Protein AF-A0A257M2W4-F1 (afdb_monomer_lite)

pLDDT: mean 78.37, std 13.5, range [43.06, 95.06]

Sequence (200 aa):
MFVLKKLFQLRDHANSDAEKPFLEHLEDLRITITKIVVTLVISMTVCFTFQDKLMGVLKRPVERVWYIHQQSLLPDKDKVKRPMTVEIWESAKKLERAAAPLSETERTLLFQATGDETIVHYARSAALLRSVLTLEEKKREGYIASLPVGEEMQRELRALLETKANPELSAMSDAQRMSALKPTETFMLSMSLSFFAGIV

Radius of gyration: 32.91 Å; chains: 1; bounding box: 64×40×98 Å

Foldseek 3Di:
DVVVVVVVVVVCVVCVPPDDPVVVVVVVVVVVVVVVVVVVVVVVVVCVVCVVVVVVVVCVVVVVVVLVVLVLLAFDPVQAVDDDHSVLLLLLLVLLVVLVVDDPVVNVVSLVVVVDPSSPLSVVLLVVLVVLVVDDPVCSLVVLVPDPDDPNSSSNSVSSVVSVNHSHNDVVVVVVVVVVVVVVVVVVVVVVVCVVVDPD

Structure (mmCIF, N/CA/C/O backbone):
data_AF-A0A257M2W4-F1
#
_entry.id   AF-A0A257M2W4-F1
#
loop_
_atom_site.group_PDB
_atom_site.id
_atom_site.type_symbol
_atom_site.label_atom_id
_atom_site.label_alt_id
_atom_site.label_comp_id
_atom_site.label_asym_id
_atom_site.label_entity_id
_atom_site.label_seq_id
_atom_site.pdbx_PDB_ins_code
_atom_site.Cartn_x
_atom_site.Cartn_y
_atom_site.Cartn_z
_atom_site.occupancy
_atom_site.B_iso_or_equiv
_atom_site.auth_seq_id
_atom_site.auth_comp_id
_atom_site.auth_asym_id
_atom_site.auth_atom_id
_atom_site.pdbx_PDB_model_num
ATOM 1 N N . MET A 1 1 ? 27.508 1.261 -69.447 1.00 50.19 1 MET A N 1
ATOM 2 C CA . MET A 1 1 ? 27.471 2.012 -68.166 1.00 50.19 1 MET A CA 1
ATOM 3 C C . MET A 1 1 ? 28.851 2.127 -67.478 1.00 50.19 1 MET A C 1
ATOM 5 O O . MET A 1 1 ? 28.915 2.273 -66.266 1.00 50.19 1 MET A O 1
ATOM 9 N N . PHE A 1 2 ? 29.967 2.077 -68.224 1.00 57.62 2 PHE A N 1
ATOM 10 C CA . PHE A 1 2 ? 31.332 2.101 -67.657 1.00 57.62 2 PHE A CA 1
ATOM 11 C C . PHE A 1 2 ? 32.097 3.383 -68.036 1.00 57.62 2 PHE A C 1
ATOM 13 O O . PHE A 1 2 ? 32.794 3.968 -67.214 1.00 57.62 2 PHE A O 1
ATOM 20 N N . VAL A 1 3 ? 31.871 3.880 -69.257 1.00 62.88 3 VAL A N 1
ATOM 21 C CA . VAL A 1 3 ? 32.484 5.113 -69.781 1.00 62.88 3 VAL A CA 1
ATOM 22 C C . VAL A 1 3 ? 31.960 6.362 -69.062 1.00 62.88 3 VAL A C 1
ATOM 24 O O . VAL A 1 3 ? 32.751 7.218 -68.687 1.00 62.88 3 VAL A O 1
ATOM 27 N N . LEU A 1 4 ? 30.657 6.419 -68.750 1.00 61.91 4 LEU A N 1
ATOM 28 C CA . LEU A 1 4 ? 30.083 7.504 -67.939 1.00 61.91 4 LEU A CA 1
ATOM 29 C C . LEU A 1 4 ? 30.687 7.554 -66.526 1.00 61.91 4 LEU A C 1
ATOM 31 O O . LEU A 1 4 ? 31.010 8.634 -66.050 1.00 61.91 4 LEU A O 1
ATOM 35 N N . LYS A 1 5 ? 30.910 6.401 -65.876 1.00 60.44 5 LYS A N 1
ATOM 36 C CA . LYS A 1 5 ? 31.527 6.350 -64.537 1.00 60.44 5 LYS A CA 1
ATOM 37 C C . LYS A 1 5 ? 32.955 6.900 -64.539 1.00 60.44 5 LYS A C 1
ATOM 39 O O . LYS A 1 5 ? 33.317 7.641 -63.634 1.00 60.44 5 LYS A O 1
ATOM 44 N N . LYS A 1 6 ? 33.742 6.581 -65.570 1.00 65.50 6 LYS A N 1
ATOM 45 C CA . LYS A 1 6 ? 35.110 7.095 -65.745 1.00 65.50 6 LYS A CA 1
ATOM 46 C C . LYS A 1 6 ? 35.141 8.602 -66.026 1.00 65.50 6 LYS A C 1
ATOM 48 O O . LYS A 1 6 ? 36.032 9.279 -65.528 1.00 65.50 6 LYS A O 1
ATOM 53 N N . LEU A 1 7 ? 34.168 9.125 -66.776 1.00 67.44 7 LEU A N 1
ATOM 54 C CA . LEU A 1 7 ? 34.073 10.555 -67.091 1.00 67.44 7 LEU A CA 1
ATOM 55 C C . LEU A 1 7 ? 33.655 11.391 -65.869 1.00 67.44 7 LEU A C 1
ATOM 57 O O . LEU A 1 7 ? 34.219 12.455 -65.631 1.00 67.44 7 LEU A O 1
ATOM 61 N N . PHE A 1 8 ? 32.720 10.878 -65.061 1.00 65.38 8 PHE A N 1
ATOM 62 C CA . PHE A 1 8 ? 32.329 11.503 -63.793 1.00 65.38 8 PHE A CA 1
ATOM 63 C C . PHE A 1 8 ? 33.462 11.471 -62.758 1.00 65.38 8 PHE A C 1
ATOM 65 O O . PHE A 1 8 ? 33.717 12.484 -62.119 1.00 65.38 8 PHE A O 1
ATOM 72 N N . GLN A 1 9 ? 34.218 10.370 -62.671 1.00 67.06 9 GLN A N 1
ATOM 73 C CA . GLN A 1 9 ? 35.396 10.286 -61.797 1.00 67.06 9 GLN A CA 1
ATOM 74 C C . GLN A 1 9 ? 36.523 11.250 -62.203 1.00 67.06 9 GLN A C 1
ATOM 76 O O . GLN A 1 9 ? 37.204 11.776 -61.329 1.00 67.06 9 GLN A O 1
ATOM 81 N N . LEU A 1 10 ? 36.718 11.514 -63.503 1.00 64.69 10 LEU A N 1
ATOM 82 C CA . LEU A 1 10 ? 37.716 12.488 -63.968 1.00 64.69 10 LEU A CA 1
ATOM 83 C C . LEU A 1 10 ? 37.300 13.938 -63.679 1.00 64.69 10 LEU A C 1
ATOM 85 O O . LEU A 1 10 ? 38.151 14.764 -63.365 1.00 64.69 10 LEU A O 1
ATOM 89 N N . ARG A 1 11 ? 35.999 14.240 -63.775 1.00 63.47 11 ARG A N 1
ATOM 90 C CA . ARG A 1 11 ? 35.444 15.557 -63.436 1.00 63.47 11 ARG A CA 1
ATOM 91 C C . ARG A 1 11 ? 35.539 15.838 -61.936 1.00 63.47 11 ARG A C 1
ATOM 93 O O . ARG A 1 11 ? 35.928 16.936 -61.556 1.00 63.47 11 ARG A O 1
ATOM 100 N N . ASP A 1 12 ? 35.210 14.854 -61.102 1.00 58.00 12 ASP A N 1
ATOM 101 C CA . ASP A 1 12 ? 35.246 15.009 -59.642 1.00 58.00 12 ASP A CA 1
ATOM 102 C C . ASP A 1 12 ? 36.681 15.083 -59.095 1.00 58.00 12 ASP A C 1
ATOM 104 O O . ASP A 1 12 ? 36.919 15.741 -58.090 1.00 58.00 12 ASP A O 1
ATOM 108 N N . HIS A 1 13 ? 37.667 14.488 -59.775 1.00 60.00 13 HIS A N 1
ATOM 109 C CA . HIS A 1 13 ? 39.079 14.623 -59.395 1.00 60.00 13 HIS A CA 1
ATOM 110 C C . HIS A 1 13 ? 39.706 15.965 -59.823 1.00 60.00 13 HIS A C 1
ATOM 112 O O . HIS A 1 13 ? 40.732 16.360 -59.278 1.00 60.00 13 HIS A O 1
ATOM 118 N N . ALA A 1 14 ? 39.104 16.670 -60.790 1.00 57.75 14 ALA A N 1
ATOM 119 C CA . ALA A 1 14 ? 39.609 17.939 -61.325 1.00 57.75 14 ALA A CA 1
ATOM 120 C C . ALA A 1 14 ? 39.079 19.188 -60.591 1.00 57.75 14 ALA A C 1
ATOM 122 O O . ALA A 1 14 ? 39.643 20.264 -60.761 1.00 57.75 14 ALA A O 1
ATOM 123 N N . ASN A 1 15 ? 38.028 19.056 -59.772 1.00 52.38 15 ASN A N 1
ATOM 124 C CA . ASN A 1 15 ? 37.432 20.144 -58.988 1.00 52.38 15 ASN A CA 1
ATOM 125 C C . ASN A 1 15 ? 37.400 19.777 -57.494 1.00 52.38 15 ASN A C 1
ATOM 127 O O . ASN A 1 15 ? 36.332 19.629 -56.904 1.00 52.38 15 ASN A O 1
ATOM 131 N N . SER A 1 16 ? 38.576 19.621 -56.882 1.00 52.97 16 SER A N 1
ATOM 132 C CA . SER A 1 16 ? 38.717 19.280 -55.455 1.00 52.97 16 SER A CA 1
ATOM 133 C C . SER A 1 16 ? 38.265 20.384 -54.487 1.00 52.97 16 SER A C 1
ATOM 135 O O . SER A 1 16 ? 38.089 20.096 -53.309 1.00 52.97 16 SER A O 1
ATOM 137 N N . ASP A 1 17 ? 38.062 21.610 -54.985 1.00 52.44 17 ASP A N 1
ATOM 138 C CA . ASP A 1 17 ? 37.608 22.786 -54.220 1.00 52.44 17 ASP A CA 1
ATOM 139 C C . ASP A 1 17 ? 36.155 23.195 -54.535 1.00 52.44 17 ASP A C 1
ATOM 141 O O . ASP A 1 17 ? 35.701 24.269 -54.138 1.00 52.44 17 ASP A O 1
ATOM 145 N N . ALA A 1 18 ? 35.392 22.363 -55.252 1.00 56.22 18 ALA A N 1
ATOM 146 C CA . ALA A 1 18 ? 33.953 22.574 -55.358 1.00 56.22 18 ALA A CA 1
ATOM 147 C C . ALA A 1 18 ? 33.295 22.111 -54.051 1.00 56.22 18 ALA A C 1
ATOM 149 O O . ALA A 1 18 ? 33.371 20.931 -53.706 1.00 56.22 18 ALA A O 1
ATOM 150 N N . GLU A 1 19 ? 32.657 23.035 -53.324 1.00 57.31 19 GLU A N 1
ATOM 151 C CA . GLU A 1 19 ? 31.792 22.702 -52.190 1.00 57.31 19 GLU A CA 1
ATOM 152 C C . GLU A 1 19 ? 30.904 21.507 -52.554 1.00 57.31 19 GLU A C 1
ATOM 154 O O . GLU A 1 19 ? 30.304 21.477 -53.636 1.00 57.31 19 GLU A O 1
ATOM 159 N N . LYS A 1 20 ? 30.877 20.505 -51.663 1.00 56.59 20 LYS A N 1
ATOM 160 C CA . LYS A 1 20 ? 30.146 19.248 -51.853 1.00 56.59 20 LYS A CA 1
ATOM 161 C C . LYS A 1 20 ? 28.781 19.524 -52.498 1.00 56.59 20 LYS A C 1
ATOM 163 O O . LYS A 1 20 ? 28.013 20.319 -51.950 1.00 56.59 20 LYS A O 1
ATOM 168 N N . PRO A 1 21 ? 28.444 18.882 -53.631 1.00 68.12 21 PRO A N 1
ATOM 169 C CA . PRO A 1 21 ? 27.173 19.123 -54.295 1.00 68.12 21 PRO A CA 1
ATOM 170 C C . PRO A 1 21 ? 26.014 18.847 -53.326 1.00 68.12 21 PRO A C 1
ATOM 172 O O . PRO A 1 21 ? 26.023 17.842 -52.618 1.00 68.12 21 PRO A O 1
ATOM 175 N N . PHE A 1 22 ? 24.995 19.717 -53.312 1.00 58.31 22 PHE A N 1
ATOM 176 C CA . PHE A 1 22 ? 23.843 19.649 -52.392 1.00 58.31 22 PHE A CA 1
ATOM 177 C C . PHE A 1 22 ? 23.208 18.252 -52.272 1.00 58.31 22 PHE A C 1
ATOM 179 O O . PHE A 1 22 ? 22.720 17.878 -51.208 1.00 58.31 22 PHE A O 1
ATOM 186 N N . LEU A 1 23 ? 23.229 17.460 -53.347 1.00 64.06 23 LEU A N 1
ATOM 187 C CA . LEU A 1 23 ? 22.713 16.090 -53.350 1.00 64.06 23 LEU A CA 1
ATOM 188 C C . LEU A 1 23 ? 23.525 15.138 -52.454 1.00 64.06 23 LEU A C 1
ATOM 190 O O . LEU A 1 23 ? 22.932 14.310 -51.770 1.00 64.06 23 LEU A O 1
ATOM 194 N N . GLU A 1 24 ? 24.848 15.289 -52.395 1.00 69.31 24 GLU A N 1
ATOM 195 C CA . GLU A 1 24 ? 25.723 14.497 -51.519 1.00 69.31 24 GLU A CA 1
ATOM 196 C C . GLU A 1 24 ? 25.534 14.895 -50.044 1.00 69.31 24 GLU A C 1
ATOM 198 O O . GLU A 1 24 ? 25.590 14.052 -49.152 1.00 69.31 24 GLU A O 1
ATOM 203 N N . HIS A 1 25 ? 25.211 16.167 -49.780 1.00 75.56 25 HIS A N 1
ATOM 204 C CA . HIS A 1 25 ? 24.839 16.642 -48.444 1.00 75.56 25 HIS A CA 1
ATOM 205 C C . HIS A 1 25 ? 23.491 16.064 -47.968 1.00 75.56 25 HIS A C 1
ATOM 207 O O . HIS A 1 25 ? 23.361 15.655 -46.814 1.00 75.56 25 HIS A O 1
ATOM 213 N N . LEU A 1 26 ? 22.491 15.975 -48.854 1.00 78.12 26 LEU A N 1
ATOM 214 C CA . LEU A 1 26 ? 21.203 15.341 -48.541 1.00 78.12 26 LEU A CA 1
ATOM 215 C C . LEU A 1 26 ? 21.325 13.821 -48.340 1.00 78.12 26 LEU A C 1
ATOM 217 O O . LEU A 1 26 ? 20.622 13.250 -47.503 1.00 78.12 26 LEU A O 1
ATOM 221 N N . GLU A 1 27 ? 22.221 13.159 -49.073 1.00 81.38 27 GLU A N 1
ATOM 222 C CA . GLU A 1 27 ? 22.513 11.737 -48.877 1.00 81.38 27 GLU A CA 1
ATOM 223 C C . GLU A 1 27 ? 23.193 11.476 -47.522 1.00 81.38 27 GLU A C 1
ATOM 225 O O . GLU A 1 27 ? 22.789 10.563 -46.794 1.00 81.38 27 GLU A O 1
ATOM 230 N N . ASP A 1 28 ? 24.137 12.331 -47.119 1.00 80.44 28 ASP A N 1
ATOM 231 C CA . ASP A 1 28 ? 24.797 12.255 -45.809 1.00 80.44 28 ASP A CA 1
ATO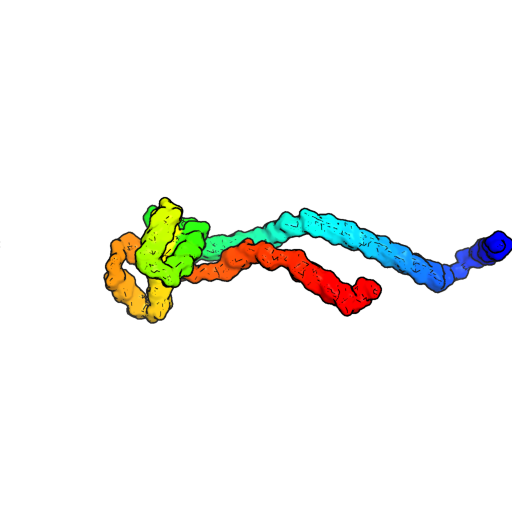M 232 C C . ASP A 1 28 ? 23.811 12.506 -44.648 1.00 80.44 28 ASP A C 1
ATOM 234 O O . ASP A 1 28 ? 23.811 11.794 -43.635 1.00 80.44 28 ASP A O 1
ATOM 238 N N . LEU A 1 29 ? 22.867 13.441 -44.828 1.00 83.31 29 LEU A N 1
ATOM 239 C CA . LEU A 1 29 ? 21.764 13.666 -43.890 1.00 83.31 29 LEU A CA 1
ATOM 240 C C . LEU A 1 29 ? 20.887 12.411 -43.736 1.00 83.31 29 LEU A C 1
ATOM 242 O O . LEU A 1 29 ? 20.592 12.003 -42.611 1.00 83.31 29 LEU A O 1
ATOM 246 N N . ARG A 1 30 ? 20.509 11.748 -44.838 1.00 86.69 30 ARG A N 1
ATOM 247 C CA . ARG A 1 30 ? 19.706 10.511 -44.798 1.00 86.69 30 ARG A CA 1
ATOM 248 C C . ARG A 1 30 ? 20.426 9.390 -44.051 1.00 86.69 30 ARG A C 1
ATOM 250 O O . ARG A 1 30 ? 19.809 8.685 -43.248 1.00 86.69 30 ARG A O 1
ATOM 257 N N . ILE A 1 31 ? 21.719 9.213 -44.308 1.00 87.06 31 ILE A N 1
ATOM 258 C CA . ILE A 1 31 ? 22.535 8.195 -43.637 1.00 87.06 31 ILE A CA 1
ATOM 259 C C . ILE A 1 31 ? 22.622 8.496 -42.139 1.00 87.06 31 ILE A C 1
ATOM 261 O O . ILE A 1 31 ? 22.457 7.594 -41.315 1.00 87.06 31 ILE A O 1
ATOM 265 N N . THR A 1 32 ? 22.821 9.762 -41.778 1.00 89.00 32 THR A N 1
ATOM 266 C CA . THR A 1 32 ? 22.875 10.206 -40.381 1.00 89.00 32 THR A CA 1
ATOM 267 C C . THR A 1 32 ? 21.545 9.970 -39.664 1.00 89.00 32 THR A C 1
ATOM 269 O O . THR A 1 32 ? 21.533 9.379 -38.584 1.00 89.00 32 THR A O 1
ATOM 272 N N . ILE A 1 33 ? 20.415 10.316 -40.288 1.00 90.00 33 ILE A N 1
ATOM 273 C CA . ILE A 1 33 ? 19.074 10.045 -39.748 1.00 90.00 33 ILE A CA 1
ATOM 274 C C . ILE A 1 33 ? 18.852 8.540 -39.570 1.00 90.00 33 ILE A C 1
ATOM 276 O O . ILE A 1 33 ? 18.400 8.110 -38.512 1.00 90.00 33 ILE A O 1
ATOM 280 N N . THR A 1 34 ? 19.225 7.719 -40.556 1.00 89.56 34 THR A N 1
ATOM 281 C CA . THR A 1 34 ? 19.065 6.256 -40.475 1.00 89.56 34 THR A CA 1
ATOM 282 C C . THR A 1 34 ? 19.852 5.681 -39.296 1.00 89.56 34 THR A C 1
ATOM 284 O O . THR A 1 34 ? 19.335 4.847 -38.556 1.00 89.56 34 THR A O 1
ATOM 287 N N . LYS A 1 35 ? 21.076 6.168 -39.058 1.00 92.25 35 LYS A N 1
ATOM 288 C CA . LYS A 1 35 ? 21.881 5.773 -37.893 1.00 92.25 35 LYS A CA 1
ATOM 289 C C . LYS A 1 35 ? 21.206 6.161 -36.576 1.00 92.25 35 LYS A C 1
ATOM 291 O O . LYS A 1 35 ? 21.161 5.328 -35.678 1.00 92.25 35 LYS A O 1
ATOM 296 N N . ILE A 1 36 ? 20.658 7.374 -36.471 1.00 93.56 36 ILE A N 1
ATOM 297 C CA . ILE A 1 36 ? 19.946 7.846 -35.269 1.00 93.56 36 ILE A CA 1
ATOM 298 C C . ILE A 1 36 ? 18.696 7.000 -35.004 1.00 93.56 36 ILE A C 1
ATOM 300 O O . ILE A 1 36 ? 18.452 6.596 -33.871 1.00 93.56 36 ILE A O 1
ATOM 304 N N . VAL A 1 37 ? 17.912 6.694 -36.039 1.00 93.56 37 VAL A N 1
ATOM 305 C CA . VAL A 1 37 ? 16.709 5.861 -35.897 1.00 93.56 37 VAL A CA 1
ATOM 306 C C . VAL A 1 37 ? 17.085 4.456 -35.432 1.00 93.56 37 VAL A C 1
ATOM 308 O O . VAL A 1 37 ? 16.489 3.943 -34.488 1.00 93.56 37 VAL A O 1
ATOM 311 N N . VAL A 1 38 ? 18.109 3.845 -36.036 1.00 94.44 38 VAL A N 1
ATOM 312 C CA . VAL A 1 38 ? 18.574 2.505 -35.649 1.00 94.44 38 VAL A CA 1
ATOM 313 C C . VAL A 1 38 ? 19.063 2.486 -34.200 1.00 94.44 38 VAL A C 1
ATOM 315 O O . VAL A 1 38 ? 18.670 1.602 -33.438 1.00 94.44 38 VAL A O 1
ATOM 318 N N . THR A 1 39 ? 19.874 3.461 -33.779 1.00 94.25 39 THR A N 1
ATOM 319 C CA . THR A 1 39 ? 20.352 3.520 -32.388 1.00 94.25 39 THR A CA 1
ATOM 320 C C . THR A 1 39 ? 19.213 3.767 -31.401 1.00 94.25 39 THR A C 1
ATOM 322 O O . THR A 1 39 ? 19.203 3.160 -30.329 1.00 94.25 39 THR A O 1
ATOM 325 N N . LEU A 1 40 ? 18.221 4.584 -31.765 1.00 93.06 40 LEU A N 1
ATOM 326 C CA . LEU A 1 40 ? 17.043 4.842 -30.939 1.00 93.06 40 LEU A CA 1
ATOM 327 C C . LEU A 1 40 ? 16.175 3.591 -30.778 1.00 93.06 40 LEU A C 1
ATOM 329 O O . LEU A 1 40 ? 15.781 3.281 -29.659 1.00 93.06 40 LEU A O 1
ATOM 333 N N . VAL A 1 41 ? 15.938 2.829 -31.849 1.00 92.62 41 VAL A N 1
ATOM 334 C CA . VAL A 1 41 ? 15.174 1.569 -31.790 1.00 92.62 41 VAL A CA 1
ATOM 335 C C . VAL A 1 41 ? 15.885 0.527 -30.923 1.00 92.62 41 VAL A C 1
ATOM 337 O O . VAL A 1 41 ? 15.247 -0.121 -30.089 1.00 92.62 41 VAL A O 1
ATOM 340 N N . ILE A 1 42 ? 17.208 0.389 -31.066 1.00 95.06 42 ILE A N 1
ATOM 341 C CA . ILE A 1 42 ? 18.003 -0.531 -30.238 1.00 95.06 42 ILE A CA 1
ATOM 342 C C . ILE A 1 42 ? 17.923 -0.114 -28.764 1.00 95.06 42 ILE A C 1
ATOM 344 O O . ILE A 1 42 ? 17.600 -0.937 -27.907 1.00 95.06 42 ILE A O 1
ATOM 348 N N . SER A 1 43 ? 18.153 1.169 -28.469 1.00 91.12 43 SER A N 1
ATOM 349 C CA . SER A 1 43 ? 18.076 1.712 -27.108 1.00 91.12 43 SER A CA 1
ATOM 350 C C . SER A 1 43 ? 16.677 1.549 -26.502 1.00 91.12 43 SER A C 1
ATOM 352 O O . SER A 1 43 ? 16.538 1.093 -25.369 1.00 91.12 43 SER A O 1
ATOM 354 N N . MET A 1 44 ? 15.625 1.825 -27.278 1.00 87.19 44 MET A N 1
ATOM 355 C CA . MET A 1 44 ? 14.234 1.655 -26.855 1.00 87.19 44 MET A CA 1
ATOM 356 C C . MET A 1 44 ? 13.925 0.198 -26.507 1.00 87.19 44 MET A C 1
ATOM 358 O O . MET A 1 44 ? 13.320 -0.067 -25.469 1.00 87.19 44 MET A O 1
ATOM 362 N N . THR A 1 45 ? 14.390 -0.745 -27.328 1.00 89.44 45 THR A N 1
ATOM 363 C CA . THR A 1 45 ? 14.214 -2.183 -27.078 1.00 89.44 45 THR A CA 1
ATOM 364 C C . THR A 1 45 ? 14.879 -2.589 -25.764 1.00 89.44 45 THR A C 1
ATOM 366 O O . THR A 1 45 ? 14.261 -3.255 -24.936 1.00 89.44 45 THR A O 1
ATOM 369 N N . VAL A 1 46 ? 16.111 -2.129 -25.523 1.00 90.88 46 VAL A N 1
ATOM 370 C CA . VAL A 1 46 ? 16.826 -2.384 -24.264 1.00 90.88 46 VAL A CA 1
ATOM 371 C C . VAL A 1 46 ? 16.073 -1.783 -23.075 1.00 90.88 46 VAL A C 1
ATOM 373 O O . VAL A 1 46 ? 15.804 -2.494 -22.108 1.00 90.88 46 VAL A O 1
ATOM 376 N N . CYS A 1 47 ? 15.661 -0.516 -23.144 1.00 84.56 47 CYS A N 1
ATOM 377 C CA . CYS A 1 47 ? 14.888 0.133 -22.081 1.00 84.56 47 CYS A CA 1
ATOM 378 C C . CYS A 1 47 ? 13.591 -0.619 -21.754 1.00 84.56 47 CYS A C 1
ATOM 380 O O . CYS A 1 47 ? 13.251 -0.757 -20.579 1.00 84.56 47 CYS A O 1
ATOM 382 N N . PHE A 1 48 ? 12.908 -1.161 -22.764 1.00 83.81 48 PHE A N 1
ATOM 383 C CA . PHE A 1 48 ? 11.681 -1.930 -22.571 1.00 83.81 48 PHE A CA 1
ATOM 384 C C . PHE A 1 48 ? 11.920 -3.217 -21.767 1.00 83.81 48 PHE A C 1
ATOM 386 O O . PHE A 1 48 ? 11.146 -3.534 -20.868 1.00 83.81 48 PHE A O 1
ATOM 393 N N . THR A 1 49 ? 13.041 -3.916 -21.994 1.00 86.62 49 THR A N 1
ATOM 394 C CA . THR A 1 49 ? 13.394 -5.110 -21.195 1.00 86.62 49 THR A CA 1
ATOM 395 C C . THR A 1 49 ? 13.659 -4.800 -19.717 1.00 86.62 49 THR A C 1
ATOM 397 O O . THR A 1 49 ? 13.466 -5.660 -18.859 1.00 86.62 49 THR A O 1
ATOM 400 N N . PHE A 1 50 ? 14.069 -3.568 -19.394 1.00 86.88 50 PHE A N 1
ATOM 401 C CA . PHE A 1 50 ? 14.368 -3.126 -18.027 1.00 86.88 50 PHE A CA 1
ATOM 402 C C . PHE A 1 50 ? 13.290 -2.220 -17.420 1.00 86.88 50 PHE A C 1
ATOM 404 O O . PHE A 1 50 ? 13.499 -1.663 -16.337 1.00 86.88 50 PHE A O 1
ATOM 411 N N . GLN A 1 51 ? 12.137 -2.096 -18.077 1.00 81.94 51 GLN A N 1
ATOM 412 C CA . GLN A 1 51 ? 11.063 -1.188 -17.687 1.00 81.94 51 GLN A CA 1
ATOM 413 C C . GLN A 1 51 ? 10.628 -1.386 -16.229 1.00 81.94 51 GLN A C 1
ATOM 415 O O . GLN A 1 51 ? 10.518 -0.409 -15.489 1.00 81.94 51 GLN A O 1
ATOM 420 N N . ASP A 1 52 ? 10.446 -2.631 -15.785 1.00 78.19 52 ASP A N 1
ATOM 421 C CA . ASP A 1 52 ? 9.983 -2.923 -14.422 1.00 78.19 52 ASP A CA 1
ATOM 422 C C . ASP A 1 52 ? 10.994 -2.480 -13.360 1.00 78.19 52 ASP A C 1
ATOM 424 O O . ASP A 1 52 ? 10.627 -1.916 -12.326 1.00 78.19 52 ASP A O 1
ATOM 428 N N . LYS A 1 53 ? 12.293 -2.666 -13.634 1.00 84.25 53 LYS A N 1
ATOM 429 C CA . LYS A 1 53 ? 13.366 -2.236 -12.727 1.00 84.25 53 LYS A CA 1
ATOM 430 C C . LYS A 1 53 ? 13.453 -0.715 -12.663 1.00 84.25 53 LYS A C 1
ATOM 432 O O . LYS A 1 53 ? 13.562 -0.164 -11.568 1.00 84.25 53 LYS A O 1
ATOM 437 N N . LEU A 1 54 ? 13.381 -0.043 -13.813 1.00 82.56 54 LEU A N 1
ATOM 438 C CA . LEU A 1 54 ? 13.407 1.417 -13.886 1.00 82.56 54 LEU A CA 1
ATOM 439 C C . LEU A 1 54 ? 12.203 2.020 -13.154 1.00 82.56 54 LEU A C 1
ATOM 441 O O . LEU A 1 54 ? 12.361 2.920 -12.332 1.00 82.56 54 LEU A O 1
ATOM 445 N N . MET A 1 55 ? 11.014 1.462 -13.383 1.00 79.62 55 MET A N 1
ATOM 446 C CA . MET A 1 55 ? 9.791 1.867 -12.699 1.00 79.62 55 MET A CA 1
ATOM 447 C C . MET A 1 55 ? 9.901 1.666 -11.183 1.00 79.62 55 MET A C 1
ATOM 449 O O . MET A 1 55 ? 9.517 2.548 -10.418 1.00 79.62 55 MET A O 1
ATOM 453 N N . GLY A 1 56 ? 10.480 0.549 -10.733 1.00 82.19 56 GLY A N 1
ATOM 454 C CA . GLY A 1 56 ? 10.745 0.312 -9.313 1.00 82.19 56 GLY A CA 1
ATOM 455 C C . GLY A 1 56 ? 11.641 1.388 -8.692 1.00 82.19 56 GLY A C 1
ATOM 456 O O . GLY A 1 56 ? 11.346 1.890 -7.610 1.00 82.19 56 GLY A O 1
ATOM 457 N N . VAL A 1 57 ? 12.706 1.803 -9.386 1.00 87.50 57 VAL A N 1
ATOM 458 C CA . VAL A 1 57 ? 13.591 2.884 -8.916 1.00 87.50 57 VAL A CA 1
ATOM 459 C C . VAL A 1 57 ? 12.852 4.222 -8.839 1.00 87.50 57 VAL A C 1
ATOM 461 O O . VAL A 1 57 ? 13.000 4.932 -7.845 1.00 87.50 57 VAL A O 1
ATOM 464 N N . LEU A 1 58 ? 12.026 4.541 -9.839 1.00 81.38 58 LEU A N 1
ATOM 465 C CA . LEU A 1 58 ? 11.241 5.779 -9.873 1.00 81.38 58 LEU A CA 1
ATOM 466 C C . LEU A 1 58 ? 10.156 5.830 -8.784 1.00 81.38 58 LEU A C 1
ATOM 468 O O . LEU A 1 58 ? 9.886 6.902 -8.246 1.00 81.38 58 LEU A O 1
ATOM 472 N N . LYS A 1 59 ? 9.554 4.688 -8.425 1.00 79.94 59 LYS A N 1
ATOM 473 C CA . LYS A 1 59 ? 8.498 4.603 -7.400 1.00 79.94 59 LYS A CA 1
ATOM 474 C C . LYS A 1 59 ? 9.026 4.675 -5.968 1.00 79.94 59 LYS A C 1
ATOM 476 O O . LYS A 1 59 ? 8.374 5.271 -5.114 1.00 79.94 59 LYS A O 1
ATOM 481 N N . ARG A 1 60 ? 10.219 4.136 -5.699 1.00 83.88 60 ARG A N 1
ATOM 482 C CA . ARG A 1 60 ? 10.830 4.102 -4.355 1.00 83.88 60 ARG A CA 1
ATOM 483 C C . ARG A 1 60 ? 10.760 5.404 -3.546 1.00 83.88 60 ARG A C 1
ATOM 485 O O . ARG A 1 60 ? 10.416 5.318 -2.367 1.00 83.88 60 ARG A O 1
ATOM 492 N N . PRO A 1 61 ? 11.111 6.592 -4.081 1.00 84.06 61 PRO A N 1
ATOM 493 C CA . PRO A 1 61 ? 11.025 7.824 -3.297 1.00 84.06 61 PRO A CA 1
ATOM 494 C C . PRO A 1 61 ? 9.586 8.126 -2.867 1.00 84.06 61 PRO A C 1
ATOM 496 O O . PRO A 1 61 ? 9.361 8.496 -1.718 1.00 84.06 61 PRO A O 1
ATOM 499 N N . VAL A 1 62 ? 8.616 7.903 -3.756 1.00 81.69 62 VAL A N 1
ATOM 500 C CA . VAL A 1 62 ? 7.192 8.121 -3.479 1.00 81.69 62 VAL A CA 1
ATOM 501 C C . VAL A 1 62 ? 6.696 7.153 -2.407 1.00 81.69 62 VAL A C 1
ATOM 503 O O . VAL A 1 62 ? 6.079 7.585 -1.436 1.00 81.69 62 VAL A O 1
ATOM 506 N N . GLU A 1 63 ? 7.024 5.866 -2.531 1.00 81.94 63 GLU A N 1
ATOM 507 C CA . GLU A 1 63 ? 6.655 4.842 -1.546 1.00 81.94 63 GLU A CA 1
ATOM 508 C C . GLU A 1 63 ? 7.251 5.138 -0.169 1.00 81.94 63 GLU A C 1
ATOM 510 O O . GLU A 1 63 ? 6.569 5.016 0.845 1.00 81.94 63 GLU A O 1
ATOM 515 N N . ARG A 1 64 ? 8.512 5.585 -0.124 1.00 84.88 64 ARG A N 1
ATOM 516 C CA . ARG A 1 64 ? 9.183 5.950 1.126 1.00 84.88 64 ARG A CA 1
ATOM 517 C C . ARG A 1 64 ? 8.524 7.153 1.791 1.00 84.88 64 ARG A C 1
ATOM 519 O O . ARG A 1 64 ? 8.273 7.107 2.990 1.00 84.88 64 ARG A O 1
ATOM 526 N N . VAL A 1 65 ? 8.255 8.219 1.039 1.00 86.56 65 VAL A N 1
ATOM 527 C CA . VAL A 1 65 ? 7.593 9.417 1.577 1.00 86.56 65 VAL A CA 1
ATOM 528 C C . VAL A 1 65 ? 6.195 9.071 2.079 1.00 86.56 65 VAL A C 1
ATOM 530 O O . VAL A 1 65 ? 5.823 9.483 3.176 1.00 86.56 65 VAL A O 1
ATOM 533 N N . TRP A 1 66 ? 5.445 8.267 1.325 1.00 84.38 66 TRP A N 1
ATOM 534 C CA . TRP A 1 66 ? 4.130 7.799 1.747 1.00 84.38 66 TRP A CA 1
ATOM 535 C C . TRP A 1 66 ? 4.204 6.945 3.017 1.00 84.38 66 TRP A C 1
ATOM 537 O O . TRP A 1 66 ? 3.434 7.183 3.943 1.00 84.38 66 TRP A O 1
ATOM 547 N N . TYR A 1 67 ? 5.158 6.014 3.105 1.00 85.44 67 TYR A N 1
ATOM 548 C CA . TYR A 1 67 ? 5.349 5.175 4.288 1.00 85.44 67 TYR A CA 1
ATOM 549 C C . TYR A 1 67 ? 5.687 6.011 5.527 1.00 85.44 67 TYR A C 1
ATOM 551 O O . TYR A 1 67 ? 5.062 5.837 6.569 1.00 85.44 67 TYR A O 1
ATOM 559 N N . ILE A 1 68 ? 6.621 6.962 5.406 1.00 86.31 68 ILE A N 1
ATOM 560 C CA . ILE A 1 68 ? 6.990 7.886 6.493 1.00 86.31 68 ILE A CA 1
ATOM 561 C C . ILE A 1 68 ? 5.776 8.713 6.924 1.00 86.31 68 ILE A C 1
ATOM 563 O O . ILE A 1 68 ? 5.521 8.870 8.117 1.00 86.31 68 ILE A O 1
ATOM 567 N N . HIS A 1 69 ? 5.001 9.214 5.960 1.00 85.31 69 HIS A N 1
ATOM 568 C CA . HIS A 1 69 ? 3.798 9.981 6.249 1.00 85.31 69 HIS A CA 1
ATOM 569 C C . HIS A 1 69 ? 2.743 9.134 6.974 1.00 85.31 69 HIS A C 1
ATOM 571 O O . HIS A 1 69 ? 2.249 9.553 8.016 1.00 85.31 69 HIS A O 1
ATOM 577 N N . GLN A 1 70 ? 2.444 7.923 6.496 1.00 83.44 70 GLN A N 1
ATOM 578 C CA . GLN A 1 70 ? 1.516 7.016 7.180 1.00 83.44 70 GLN A CA 1
ATOM 579 C C . GLN A 1 70 ? 2.008 6.657 8.580 1.00 83.44 70 GLN A C 1
ATOM 581 O O . GLN A 1 70 ? 1.229 6.688 9.524 1.00 83.44 70 GLN A O 1
ATOM 586 N N . GLN A 1 71 ? 3.302 6.383 8.736 1.00 85.62 71 GLN A N 1
ATOM 587 C CA . GLN A 1 71 ? 3.889 6.087 10.036 1.00 85.62 71 GLN A CA 1
ATOM 588 C C . GLN A 1 71 ? 3.740 7.261 11.014 1.00 85.62 71 GLN A C 1
ATOM 590 O O . GLN A 1 71 ? 3.471 7.025 12.184 1.00 85.62 71 GLN A O 1
ATOM 595 N N . SER A 1 72 ? 3.844 8.509 10.542 1.00 84.31 72 SER A N 1
ATOM 596 C CA . SER A 1 72 ? 3.647 9.701 11.384 1.00 84.31 72 SER A CA 1
ATOM 597 C C . SER A 1 72 ? 2.203 9.911 11.856 1.00 84.31 72 SER A C 1
ATOM 599 O O . SER A 1 72 ? 1.977 10.602 12.844 1.00 84.31 72 SER A O 1
ATOM 601 N N . LEU A 1 73 ? 1.227 9.321 11.157 1.00 84.88 73 LEU A N 1
ATOM 602 C CA . LEU A 1 73 ? -0.195 9.394 11.509 1.00 84.88 73 LEU A CA 1
ATOM 603 C C . LEU A 1 73 ? -0.629 8.264 12.448 1.00 84.88 73 LEU A C 1
ATOM 605 O O . LEU A 1 73 ? -1.762 8.270 12.935 1.00 84.88 73 LEU A O 1
ATOM 609 N N . LEU A 1 74 ? 0.234 7.276 12.685 1.00 85.69 74 LEU A N 1
ATOM 610 C CA . LEU A 1 74 ? -0.046 6.185 13.607 1.00 85.69 74 LEU A CA 1
ATOM 611 C C . LEU A 1 74 ? 0.441 6.554 15.017 1.00 85.69 74 LEU A C 1
ATOM 613 O O . LEU A 1 74 ? 1.498 7.167 15.157 1.00 85.69 74 LEU A O 1
ATOM 617 N N . PRO A 1 75 ? -0.310 6.191 16.069 1.00 82.44 75 PRO A N 1
ATOM 618 C CA . PRO A 1 75 ? 0.121 6.374 17.447 1.00 82.44 75 PRO A CA 1
ATOM 619 C C . PRO A 1 75 ? 1.382 5.564 17.756 1.00 82.44 75 PRO A C 1
ATOM 621 O O . PRO A 1 75 ? 1.577 4.463 17.235 1.00 82.44 75 PRO A O 1
ATOM 624 N N . ASP A 1 76 ? 2.216 6.116 18.639 1.00 77.44 76 ASP A N 1
ATOM 625 C CA . ASP A 1 76 ? 3.435 5.463 19.112 1.00 77.44 76 ASP A CA 1
ATOM 626 C C . ASP A 1 76 ? 3.144 4.093 19.734 1.00 77.44 76 ASP A C 1
ATOM 628 O O . ASP A 1 76 ? 2.080 3.856 20.317 1.00 77.44 76 ASP A O 1
ATOM 632 N N . LYS A 1 77 ? 4.137 3.199 19.657 1.00 71.31 77 LYS A N 1
ATOM 633 C CA . LYS A 1 77 ? 4.060 1.817 20.166 1.00 71.31 77 LYS A CA 1
ATOM 634 C C . LYS A 1 77 ? 3.684 1.733 21.648 1.00 71.31 77 LYS A C 1
ATOM 636 O O . LYS A 1 77 ? 3.163 0.713 22.075 1.00 71.31 77 LYS A O 1
ATOM 641 N N . ASP A 1 78 ? 3.913 2.798 22.409 1.00 65.75 78 ASP A N 1
ATOM 642 C CA . ASP A 1 78 ? 3.618 2.853 23.841 1.00 65.75 78 ASP A CA 1
ATOM 643 C C . ASP A 1 78 ? 2.134 3.139 24.138 1.00 65.75 78 ASP A C 1
ATOM 645 O O . ASP A 1 78 ? 1.649 2.848 25.231 1.00 65.75 78 ASP A O 1
ATOM 649 N N . LYS A 1 79 ? 1.389 3.695 23.170 1.00 67.88 79 LYS A N 1
ATOM 650 C CA . LYS A 1 79 ? -0.037 4.040 23.322 1.00 67.88 79 LYS A CA 1
ATOM 651 C C . LYS A 1 79 ? -0.984 2.908 22.912 1.00 67.88 79 LYS A C 1
ATOM 653 O O . LYS A 1 79 ? -2.169 2.970 23.238 1.00 67.88 79 LYS A O 1
ATOM 658 N N . VAL A 1 80 ? -0.489 1.891 22.205 1.00 72.44 80 VAL A N 1
ATOM 659 C CA . VAL A 1 80 ? -1.289 0.777 21.670 1.00 72.44 80 VAL A CA 1
ATOM 660 C C . VAL A 1 80 ? -0.679 -0.547 22.115 1.00 72.44 80 VAL A C 1
ATOM 662 O O . VAL A 1 80 ? 0.510 -0.781 21.946 1.00 72.44 80 VAL A O 1
ATOM 665 N N . LYS A 1 81 ? -1.498 -1.438 22.683 1.00 72.25 81 LYS A N 1
ATOM 666 C CA . LYS A 1 81 ? -1.027 -2.712 23.253 1.00 72.25 81 LYS A CA 1
ATOM 667 C C . LYS A 1 81 ? -0.596 -3.720 22.182 1.00 72.25 81 LYS A C 1
ATOM 669 O O . LYS A 1 81 ? 0.265 -4.563 22.431 1.00 72.25 81 LYS A O 1
ATOM 674 N N . ARG A 1 82 ? -1.217 -3.658 21.004 1.00 75.38 82 ARG A N 1
ATOM 675 C CA . ARG A 1 82 ? -0.938 -4.536 19.861 1.00 75.38 82 ARG A CA 1
ATOM 676 C C . ARG A 1 82 ? 0.044 -3.871 18.892 1.00 75.38 82 ARG A C 1
ATOM 678 O O . ARG A 1 82 ? 0.078 -2.643 18.800 1.00 75.38 82 ARG A O 1
ATOM 685 N N . PRO A 1 83 ? 0.854 -4.654 18.160 1.00 72.31 83 PRO A N 1
ATOM 686 C CA . PRO A 1 83 ? 1.789 -4.090 17.199 1.00 72.31 83 PRO A CA 1
ATOM 687 C C . PRO A 1 83 ? 1.026 -3.433 16.041 1.00 72.31 83 PRO A C 1
ATOM 689 O O . PRO A 1 83 ? 0.428 -4.116 15.212 1.00 72.31 83 PRO A O 1
ATOM 692 N N . MET A 1 84 ? 1.095 -2.103 15.951 1.00 77.19 84 MET A N 1
ATOM 693 C CA . MET A 1 84 ? 0.576 -1.351 14.812 1.00 77.19 84 MET A CA 1
ATOM 694 C C . MET A 1 84 ? 1.719 -0.994 13.863 1.00 77.19 84 MET A C 1
ATOM 696 O O . MET A 1 84 ? 2.588 -0.185 14.179 1.00 77.19 84 MET A O 1
ATOM 700 N N . THR A 1 85 ? 1.722 -1.615 12.686 1.00 84.44 85 THR A N 1
ATOM 701 C CA . THR A 1 85 ? 2.605 -1.259 11.564 1.00 84.44 85 THR A CA 1
ATOM 702 C C . THR A 1 85 ? 1.752 -0.730 10.417 1.00 84.44 85 THR A C 1
ATOM 704 O O . THR A 1 85 ? 0.585 -1.103 10.303 1.00 84.44 85 THR A O 1
ATOM 707 N N . VAL A 1 86 ? 2.324 0.110 9.548 1.00 84.50 86 VAL A N 1
ATOM 708 C CA . VAL A 1 86 ? 1.631 0.669 8.370 1.00 84.50 86 VAL A CA 1
ATOM 709 C C . VAL A 1 86 ? 0.977 -0.434 7.526 1.00 84.50 86 VAL A C 1
ATOM 711 O O . VAL A 1 86 ? -0.157 -0.284 7.087 1.00 84.50 86 VAL A O 1
ATOM 714 N N . GLU A 1 87 ? 1.642 -1.579 7.368 1.00 85.75 87 GLU A N 1
ATOM 715 C CA . GLU A 1 87 ? 1.120 -2.735 6.624 1.00 85.75 87 GLU A CA 1
ATOM 716 C C . GLU A 1 87 ? -0.111 -3.375 7.285 1.00 85.75 87 GLU A C 1
ATOM 718 O O . GLU A 1 87 ? -1.091 -3.705 6.612 1.00 85.75 87 GLU A O 1
ATOM 723 N N . ILE A 1 88 ? -0.088 -3.511 8.613 1.00 88.06 88 ILE A N 1
ATOM 724 C CA . ILE A 1 88 ? -1.203 -4.049 9.403 1.00 88.06 88 ILE A CA 1
ATOM 725 C C . ILE A 1 88 ? -2.384 -3.075 9.352 1.00 88.06 88 ILE A C 1
ATOM 727 O O . ILE A 1 88 ? -3.521 -3.486 9.150 1.00 88.06 88 ILE A O 1
ATOM 731 N N . TRP A 1 89 ? -2.121 -1.772 9.462 1.00 88.69 89 TRP A N 1
ATOM 732 C CA . TRP A 1 89 ? -3.158 -0.749 9.366 1.00 88.69 89 TRP A CA 1
ATOM 733 C C . TRP A 1 89 ? -3.812 -0.715 7.979 1.00 88.69 89 TRP A C 1
ATOM 735 O O . TRP A 1 89 ? -5.033 -0.682 7.854 1.00 88.69 89 TRP A O 1
ATOM 745 N N . GLU A 1 90 ? -3.023 -0.780 6.908 1.00 87.88 90 GLU A N 1
ATOM 746 C CA . GLU A 1 90 ? -3.553 -0.798 5.541 1.00 87.88 90 GLU A CA 1
ATOM 747 C C . GLU A 1 90 ? -4.301 -2.093 5.211 1.00 87.88 90 GLU A C 1
ATOM 749 O O . GLU A 1 90 ? -5.348 -2.053 4.564 1.00 87.88 90 GLU A O 1
ATOM 754 N N . SER A 1 91 ? -3.813 -3.247 5.670 1.00 87.44 91 SER A N 1
ATOM 755 C CA . SER A 1 91 ? -4.542 -4.514 5.521 1.00 87.44 91 SER A CA 1
ATOM 756 C C . SER A 1 91 ? -5.849 -4.516 6.316 1.00 87.44 91 SER A C 1
ATOM 758 O O . SER A 1 91 ? -6.876 -4.936 5.783 1.00 87.44 91 SER A O 1
ATOM 760 N N . ALA A 1 92 ? -5.853 -3.949 7.523 1.00 90.25 92 ALA A N 1
ATOM 761 C CA . ALA A 1 92 ? -7.052 -3.762 8.329 1.00 90.25 92 ALA A CA 1
ATOM 762 C C . ALA A 1 92 ? -8.091 -2.872 7.633 1.00 90.25 92 ALA A C 1
ATOM 764 O O . ALA A 1 92 ? -9.265 -3.236 7.574 1.00 90.25 92 ALA A O 1
ATOM 765 N N . LYS A 1 93 ? -7.674 -1.754 7.024 1.00 90.56 93 LYS A N 1
ATOM 766 C CA . LYS A 1 93 ? -8.572 -0.894 6.233 1.00 90.56 93 LYS A CA 1
ATOM 767 C C . LYS A 1 93 ? -9.155 -1.612 5.016 1.00 90.56 93 LYS A C 1
ATOM 769 O O . LYS A 1 93 ? -10.334 -1.442 4.717 1.00 90.56 93 LYS A O 1
ATOM 774 N N . LYS A 1 94 ? -8.367 -2.443 4.322 1.00 89.06 94 LYS A N 1
ATOM 775 C CA . LYS A 1 94 ? -8.861 -3.270 3.201 1.00 89.06 94 LYS A CA 1
ATOM 776 C C . LYS A 1 94 ? -9.902 -4.276 3.667 1.00 89.06 94 LYS A C 1
ATOM 778 O O . LYS A 1 94 ? -10.944 -4.413 3.029 1.00 89.06 94 LYS A O 1
ATOM 783 N N . LEU A 1 95 ? -9.617 -4.956 4.774 1.00 90.75 95 LEU A N 1
ATOM 784 C CA . LEU A 1 95 ? -10.526 -5.927 5.365 1.00 90.75 95 LEU A CA 1
ATOM 785 C C . LEU A 1 95 ? -11.832 -5.257 5.800 1.00 90.75 95 LEU A C 1
ATOM 787 O O . LEU A 1 95 ? -12.909 -5.763 5.507 1.00 90.75 95 LEU A O 1
ATOM 791 N N . GLU A 1 96 ? -11.745 -4.093 6.440 1.00 90.19 96 GLU A N 1
ATOM 792 C CA . GLU A 1 96 ? -12.906 -3.297 6.832 1.00 90.19 96 GLU A CA 1
ATOM 793 C C . GLU A 1 96 ? -13.735 -2.865 5.617 1.00 90.19 96 GLU A C 1
ATOM 795 O O . GLU A 1 96 ? -14.945 -3.080 5.601 1.00 90.19 96 GLU A O 1
ATOM 800 N N . ARG A 1 97 ? -13.090 -2.348 4.564 1.00 89.31 97 ARG A N 1
ATOM 801 C CA . ARG A 1 97 ? -13.752 -1.936 3.319 1.00 89.31 97 ARG A CA 1
ATOM 802 C C . ARG A 1 97 ? -14.496 -3.099 2.660 1.00 89.31 97 ARG A C 1
ATOM 804 O O . ARG A 1 97 ? -15.614 -2.911 2.187 1.00 89.31 97 ARG A O 1
ATOM 811 N N . ALA A 1 98 ? -13.886 -4.285 2.639 1.00 89.69 98 ALA A N 1
ATOM 812 C CA . ALA A 1 98 ? -14.504 -5.506 2.127 1.00 89.69 98 ALA A CA 1
ATOM 813 C C . ALA A 1 98 ? -15.649 -6.002 3.024 1.00 89.69 98 ALA A C 1
ATOM 815 O O . ALA A 1 98 ? -16.624 -6.553 2.523 1.00 89.69 98 ALA A O 1
ATOM 816 N N . ALA A 1 99 ? -15.551 -5.777 4.336 1.00 89.75 99 ALA A N 1
ATOM 817 C CA . ALA A 1 99 ? -16.572 -6.140 5.311 1.00 89.75 99 ALA A CA 1
ATOM 818 C C . ALA A 1 99 ? -17.752 -5.153 5.368 1.00 89.75 99 ALA A C 1
ATOM 820 O O . ALA A 1 99 ? -18.818 -5.525 5.849 1.00 89.75 99 ALA A O 1
ATOM 821 N N . ALA A 1 100 ? -17.586 -3.911 4.904 1.00 88.44 100 ALA A N 1
ATOM 822 C CA . ALA A 1 100 ? -18.603 -2.862 4.976 1.00 88.44 100 ALA A CA 1
ATOM 823 C C . ALA A 1 100 ? -19.954 -3.205 4.303 1.00 88.44 100 ALA A C 1
ATOM 825 O O . ALA A 1 100 ? -20.981 -2.908 4.911 1.00 88.44 100 ALA A O 1
ATOM 826 N N . PRO A 1 101 ? -20.006 -3.817 3.099 1.00 91.44 101 PRO A N 1
ATOM 827 C CA . PRO A 1 101 ? -21.275 -4.194 2.468 1.00 91.44 101 PRO A CA 1
ATOM 828 C C . PRO A 1 101 ? -21.870 -5.514 2.987 1.00 91.44 101 PRO A C 1
ATOM 830 O O . PRO A 1 101 ? -22.994 -5.845 2.620 1.00 91.44 101 PRO A O 1
ATOM 833 N N . LEU A 1 102 ? -21.128 -6.286 3.787 1.00 90.94 102 LEU A N 1
ATOM 834 C CA . LEU A 1 102 ? -21.528 -7.628 4.216 1.00 90.94 102 LEU A CA 1
ATOM 835 C C . LEU A 1 102 ? -22.483 -7.589 5.416 1.00 90.94 102 LEU A C 1
ATOM 837 O O . LEU A 1 102 ? -22.387 -6.713 6.282 1.00 90.94 102 LEU A O 1
ATOM 841 N N . SER A 1 103 ? -23.363 -8.588 5.510 1.00 90.69 103 SER A N 1
ATOM 842 C CA . SER A 1 103 ? -24.201 -8.793 6.696 1.00 90.69 103 SER A CA 1
ATOM 843 C C . SER A 1 103 ? -23.363 -9.201 7.913 1.00 90.69 103 SER A C 1
ATOM 845 O O . SER A 1 103 ? -22.234 -9.672 7.787 1.00 90.69 103 SER A O 1
ATOM 847 N N . GLU A 1 104 ? -23.906 -9.054 9.122 1.00 88.62 104 GLU A N 1
ATOM 848 C CA . GLU A 1 104 ? -23.185 -9.385 10.360 1.00 88.62 104 GLU A CA 1
ATOM 849 C C . GLU A 1 104 ? -22.658 -10.831 10.369 1.00 88.62 104 GLU A C 1
ATOM 851 O O . GLU A 1 104 ? -21.498 -11.069 10.708 1.00 88.62 104 GLU A O 1
ATOM 856 N N . THR A 1 105 ? -23.465 -11.784 9.894 1.00 89.88 1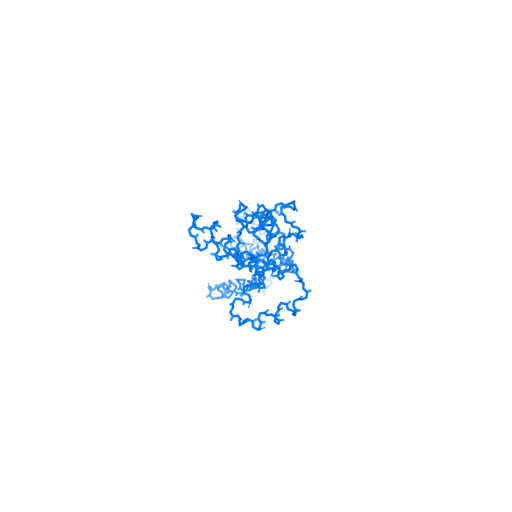05 THR A N 1
ATOM 857 C CA . THR A 1 105 ? -23.069 -13.197 9.787 1.00 89.88 105 THR A CA 1
ATOM 858 C C . THR A 1 105 ? -21.898 -13.395 8.819 1.00 89.88 105 THR A C 1
ATOM 860 O O . THR A 1 105 ? -20.881 -13.981 9.188 1.00 89.88 105 THR A O 1
ATOM 863 N N . GLU A 1 106 ? -21.965 -12.818 7.620 1.00 90.31 106 GLU A N 1
ATOM 864 C CA . GLU A 1 106 ? -20.899 -12.899 6.616 1.00 90.31 106 GLU A CA 1
ATOM 865 C C . GLU A 1 106 ? -19.616 -12.202 7.084 1.00 90.31 106 GLU A C 1
ATOM 867 O O . GLU A 1 106 ? -18.519 -12.708 6.852 1.00 90.31 106 GLU A O 1
ATOM 872 N N . ARG A 1 107 ? -19.730 -11.082 7.810 1.00 89.19 107 ARG A N 1
ATOM 873 C CA . ARG A 1 107 ? -18.580 -10.390 8.414 1.00 89.19 107 ARG A CA 1
ATOM 874 C C . ARG A 1 107 ? -17.872 -11.269 9.432 1.00 89.19 107 ARG A C 1
ATOM 876 O O . ARG A 1 107 ? -16.645 -11.315 9.439 1.00 89.19 107 ARG A O 1
ATOM 883 N N . THR A 1 108 ? -18.618 -11.976 10.283 1.00 87.69 108 THR A N 1
ATOM 884 C CA . THR A 1 108 ? -18.003 -12.895 11.253 1.00 87.69 108 THR A CA 1
ATOM 885 C C . THR A 1 108 ? -17.266 -14.037 10.561 1.00 87.69 108 THR A C 1
ATOM 887 O O . THR A 1 108 ? -16.136 -14.333 10.948 1.00 87.69 108 THR A O 1
ATOM 890 N N . LEU A 1 109 ? -17.836 -14.600 9.492 1.00 91.00 109 LEU A N 1
ATOM 891 C CA . LEU A 1 109 ? -17.188 -15.637 8.687 1.00 91.00 109 LEU A CA 1
ATOM 892 C C . LEU A 1 109 ? -15.930 -15.113 7.982 1.00 91.00 109 LEU A C 1
ATOM 894 O O . LEU A 1 109 ? -14.900 -15.779 8.000 1.00 91.00 109 LEU A O 1
ATOM 898 N N . LEU A 1 110 ? -15.973 -13.900 7.423 1.00 88.88 110 LEU A N 1
ATOM 899 C CA . LEU A 1 110 ? -14.817 -13.244 6.802 1.00 88.88 110 LEU A CA 1
ATOM 900 C C . LEU A 1 110 ? -13.676 -13.038 7.811 1.00 88.88 110 LEU A C 1
ATOM 902 O O . LEU A 1 110 ? -12.511 -13.318 7.522 1.00 88.88 110 LEU A O 1
ATOM 906 N N . PHE A 1 111 ? -14.005 -12.560 9.012 1.00 89.75 111 PHE A N 1
ATOM 90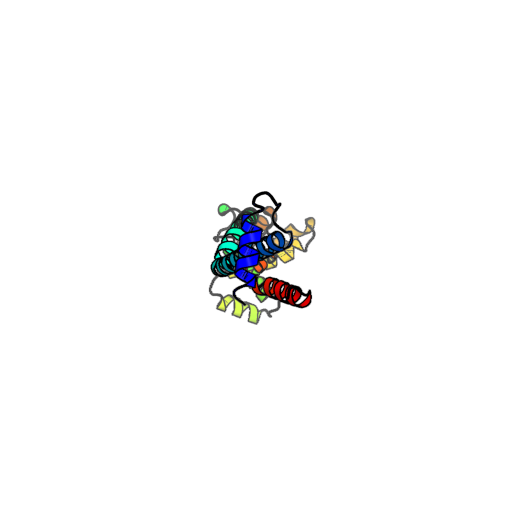7 C CA . PHE A 1 111 ? -13.023 -12.352 10.073 1.00 89.75 111 PHE A CA 1
ATOM 908 C C . PHE A 1 111 ? -12.431 -13.671 10.576 1.00 89.75 111 PHE A C 1
ATOM 910 O O . PHE A 1 111 ? -11.225 -13.739 10.798 1.00 89.75 111 PHE A O 1
ATOM 917 N N . GLN A 1 112 ? -13.240 -14.729 10.684 1.00 89.75 112 GLN A N 1
ATOM 918 C CA . GLN A 1 112 ? -12.754 -16.076 10.995 1.00 89.75 112 GLN A CA 1
ATOM 919 C C . GLN A 1 112 ? -11.838 -16.621 9.892 1.00 89.75 112 GLN A C 1
ATOM 921 O O . GLN A 1 112 ? -10.779 -17.163 10.193 1.00 89.75 112 GLN A O 1
ATOM 926 N N . ALA A 1 113 ? -12.198 -16.423 8.621 1.00 90.12 113 ALA A N 1
ATOM 927 C CA . ALA A 1 113 ? -11.406 -16.870 7.475 1.00 90.12 113 ALA A CA 1
ATOM 928 C C . ALA A 1 113 ? -10.061 -16.136 7.346 1.00 90.12 113 ALA A C 1
ATOM 930 O O . ALA A 1 113 ? -9.114 -16.687 6.790 1.00 90.12 113 ALA A O 1
ATOM 931 N N . THR A 1 114 ? -9.962 -14.906 7.861 1.00 87.56 114 THR A N 1
ATOM 932 C CA . THR A 1 114 ? -8.711 -14.131 7.849 1.00 87.56 114 THR A CA 1
ATOM 933 C C . THR A 1 114 ? -7.662 -14.729 8.794 1.00 87.56 114 THR A C 1
ATOM 935 O O . THR A 1 114 ? -6.473 -14.660 8.498 1.00 87.56 114 THR A O 1
ATOM 938 N N . GLY A 1 115 ? -8.077 -15.308 9.928 1.00 79.94 115 GLY A N 1
ATOM 939 C CA . GLY A 1 115 ? -7.188 -15.985 10.884 1.00 79.94 115 GLY A CA 1
ATOM 940 C C . GLY A 1 115 ? -6.258 -15.080 11.711 1.00 79.94 115 GLY A C 1
ATOM 941 O O . GLY A 1 115 ? -5.643 -15.566 12.656 1.00 79.94 115 GLY A O 1
ATOM 942 N N . ASP A 1 116 ? -6.167 -13.781 11.405 1.00 86.62 116 ASP A N 1
ATOM 943 C CA . ASP A 1 116 ? -5.340 -12.810 12.134 1.00 86.62 116 ASP A CA 1
ATOM 944 C C . ASP A 1 116 ? -6.196 -11.896 13.028 1.00 86.62 116 ASP A C 1
ATOM 946 O O . ASP A 1 116 ? -6.867 -10.966 12.567 1.00 86.62 116 ASP A O 1
ATOM 950 N N . GLU A 1 117 ? -6.146 -12.142 14.338 1.00 86.88 117 GLU A N 1
ATOM 951 C CA . GLU A 1 117 ? -6.891 -11.374 15.342 1.00 86.88 117 GLU A CA 1
ATOM 952 C C . GLU A 1 117 ? -6.473 -9.897 15.415 1.00 86.88 117 GLU A C 1
ATOM 954 O O . GLU A 1 117 ? -7.274 -9.043 15.808 1.00 86.88 117 GLU A O 1
ATOM 959 N N . THR A 1 118 ? -5.237 -9.569 15.033 1.00 87.56 118 THR A N 1
ATOM 960 C CA . THR A 1 118 ? -4.714 -8.198 15.081 1.00 87.56 118 THR A CA 1
ATOM 961 C C . THR A 1 118 ? -5.306 -7.367 13.951 1.00 87.56 118 THR A C 1
ATOM 963 O O . THR A 1 118 ? -5.822 -6.273 14.189 1.00 87.56 118 THR A O 1
ATOM 966 N N . ILE A 1 119 ? -5.313 -7.910 12.730 1.00 88.31 119 ILE A N 1
ATOM 967 C CA . ILE A 1 119 ? -5.907 -7.251 11.559 1.00 88.31 119 ILE A CA 1
ATOM 968 C C . ILE A 1 119 ? -7.416 -7.083 11.754 1.00 88.31 119 ILE A C 1
ATOM 970 O O . ILE A 1 119 ? -7.956 -6.012 11.480 1.00 88.31 119 ILE A O 1
ATOM 974 N N . VAL A 1 120 ? -8.102 -8.104 12.280 1.00 90.25 120 VAL A N 1
ATOM 975 C CA . VAL A 1 120 ? -9.544 -8.031 12.572 1.00 90.25 120 VAL A CA 1
ATOM 976 C C . VAL A 1 120 ? -9.849 -6.951 13.614 1.00 90.25 120 VAL A C 1
ATOM 978 O O . VAL A 1 120 ? -10.813 -6.198 13.460 1.00 90.25 120 VAL A O 1
ATOM 981 N N . HIS A 1 121 ? -9.031 -6.840 14.663 1.00 89.94 121 HIS A N 1
ATOM 982 C CA . HIS A 1 121 ? -9.184 -5.806 15.690 1.00 89.94 121 HIS A CA 1
ATOM 983 C C . HIS A 1 121 ? -9.024 -4.398 15.117 1.00 89.94 121 HIS A C 1
ATOM 985 O O . HIS A 1 121 ? -9.896 -3.550 15.316 1.00 89.94 121 HIS A O 1
ATOM 991 N N . TYR A 1 122 ? -7.980 -4.167 14.321 1.00 89.81 122 TYR A N 1
ATOM 992 C CA . TYR A 1 122 ? -7.780 -2.870 13.676 1.00 89.81 122 TYR A CA 1
ATOM 993 C C . TYR A 1 122 ? -8.798 -2.576 12.569 1.00 89.81 122 TYR A C 1
ATOM 995 O O . TYR A 1 122 ? -9.135 -1.420 12.333 1.00 89.81 122 TYR A O 1
ATOM 1003 N N . ALA A 1 123 ? -9.363 -3.595 11.919 1.00 90.56 123 ALA A N 1
ATOM 1004 C CA . ALA A 1 123 ? -10.452 -3.396 10.966 1.00 90.56 123 ALA A CA 1
ATOM 1005 C C . ALA A 1 123 ? -11.698 -2.855 11.686 1.00 90.56 123 ALA A C 1
ATOM 1007 O O . ALA A 1 123 ? -12.361 -1.934 11.209 1.00 90.56 123 ALA A O 1
ATOM 1008 N N . ARG A 1 124 ? -11.988 -3.370 12.888 1.00 89.81 124 ARG A N 1
ATOM 1009 C CA . ARG A 1 124 ? -13.054 -2.828 13.743 1.00 89.81 124 ARG A CA 1
ATOM 1010 C C . ARG A 1 124 ? -12.727 -1.412 14.217 1.00 89.81 124 ARG A C 1
ATOM 1012 O O . ARG A 1 124 ? -13.628 -0.574 14.239 1.00 89.81 124 ARG A O 1
ATOM 1019 N N . SER A 1 125 ? -11.469 -1.116 14.555 1.00 89.75 125 SER A N 1
ATOM 1020 C CA . SER A 1 125 ? -11.079 0.235 14.983 1.00 89.75 125 SER A CA 1
ATOM 1021 C C . SER A 1 125 ? -11.174 1.252 13.857 1.00 89.75 125 SER A C 1
ATOM 1023 O O . SER A 1 125 ? -11.676 2.346 14.094 1.00 89.75 125 SER A O 1
ATOM 1025 N N . ALA A 1 126 ? -10.816 0.884 12.627 1.00 90.50 126 ALA A N 1
ATOM 1026 C CA . ALA A 1 126 ? -10.987 1.728 11.449 1.00 90.50 126 ALA A CA 1
ATOM 1027 C C . ALA A 1 126 ? -12.468 2.064 11.187 1.00 90.50 126 ALA A C 1
ATOM 1029 O O . ALA A 1 126 ? -12.798 3.229 10.955 1.00 90.50 126 ALA A O 1
ATOM 1030 N N . ALA A 1 127 ? -13.370 1.080 11.298 1.00 90.06 127 ALA A N 1
ATOM 1031 C CA . ALA A 1 127 ? -14.813 1.300 11.155 1.00 90.06 127 ALA A CA 1
ATOM 1032 C C . ALA A 1 127 ? -15.354 2.275 12.215 1.00 90.06 127 ALA A C 1
ATOM 1034 O O . ALA A 1 127 ? -16.089 3.216 11.897 1.00 90.06 127 ALA A O 1
ATOM 1035 N N . LEU A 1 128 ? -14.958 2.081 13.478 1.00 89.69 128 LEU A N 1
ATOM 1036 C CA . LEU A 1 128 ? -15.354 2.966 14.574 1.00 89.69 128 LEU A CA 1
ATOM 1037 C C . LEU A 1 128 ? -14.762 4.365 14.399 1.00 89.69 128 LEU A C 1
ATOM 1039 O O . LEU A 1 128 ? -15.496 5.343 14.514 1.00 89.69 128 LEU A O 1
ATOM 1043 N N . LEU A 1 129 ? -13.483 4.480 14.043 1.00 89.62 129 LEU A N 1
ATOM 1044 C CA . LEU A 1 129 ? -12.825 5.757 13.779 1.00 89.62 129 LEU A CA 1
ATOM 1045 C C . LEU A 1 129 ? -13.542 6.535 12.667 1.00 89.62 129 LEU A C 1
ATOM 1047 O O . LEU A 1 129 ? -13.798 7.726 12.833 1.00 89.62 129 LEU A O 1
ATOM 1051 N N . ARG A 1 130 ? -13.953 5.870 11.579 1.00 89.44 130 ARG A N 1
ATOM 1052 C CA . ARG A 1 130 ? -14.756 6.494 10.513 1.00 89.44 130 ARG A CA 1
ATOM 1053 C C . ARG A 1 130 ? -16.085 7.035 11.044 1.00 89.44 130 ARG A C 1
ATOM 1055 O O . ARG A 1 130 ? -16.458 8.168 10.731 1.00 89.44 130 ARG A O 1
ATOM 1062 N N . SER A 1 131 ? -16.775 6.264 11.889 1.00 88.50 131 SER A N 1
ATOM 1063 C CA . SER A 1 131 ? -18.021 6.723 12.521 1.00 88.50 131 SER A CA 1
ATOM 1064 C C . SER A 1 131 ? -17.797 7.946 13.422 1.00 88.50 131 SER A C 1
ATOM 1066 O O . SER A 1 131 ? -18.569 8.900 13.366 1.00 88.50 131 SER A O 1
ATOM 1068 N N . VAL A 1 132 ? -16.691 7.978 14.173 1.00 88.44 132 VAL A N 1
ATOM 1069 C CA . VAL A 1 132 ? -16.338 9.097 15.058 1.00 88.44 132 VAL A CA 1
ATOM 1070 C C . VAL A 1 132 ? -15.971 10.351 14.259 1.00 88.44 132 VAL A C 1
ATOM 1072 O O . VAL A 1 132 ? -16.382 11.451 14.620 1.00 88.44 132 VAL A O 1
ATOM 1075 N N . LEU A 1 133 ? -15.230 10.210 13.157 1.00 88.12 133 LEU A N 1
ATOM 1076 C CA . LEU A 1 133 ? -14.847 11.340 12.304 1.00 88.12 133 LEU A CA 1
ATOM 1077 C C . LEU A 1 133 ? -16.037 11.963 11.563 1.00 88.12 133 LEU A C 1
ATOM 1079 O O . LEU A 1 133 ? -15.996 13.154 11.262 1.00 88.12 133 LEU A O 1
ATOM 1083 N N . THR A 1 134 ? -17.100 11.189 11.325 1.00 88.56 134 THR A N 1
ATOM 1084 C CA . THR A 1 134 ? -18.358 11.688 10.742 1.00 88.56 134 THR A CA 1
ATOM 1085 C C . THR A 1 134 ? -19.096 12.636 11.701 1.00 88.56 134 THR A C 1
ATOM 1087 O O . THR A 1 134 ? -19.879 13.479 11.270 1.00 88.56 134 THR A O 1
ATOM 1090 N N . LEU A 1 135 ? -18.836 12.529 13.008 1.00 88.75 135 LEU A N 1
ATOM 1091 C CA . LEU A 1 135 ? -19.441 13.370 14.037 1.00 88.75 135 LEU A CA 1
ATOM 1092 C C . LEU A 1 135 ? -18.654 14.676 14.253 1.00 88.75 135 LEU A C 1
ATOM 1094 O O . LEU A 1 135 ? -17.427 14.741 14.108 1.00 88.75 135 LEU A O 1
ATOM 1098 N N . GLU A 1 136 ? -19.375 15.719 14.673 1.00 86.12 136 GLU A N 1
ATOM 1099 C CA . GLU A 1 136 ? -18.804 17.006 15.094 1.00 86.12 136 GLU A CA 1
ATOM 1100 C C . GLU A 1 136 ? -17.846 16.836 16.281 1.00 86.12 136 GLU A C 1
ATOM 1102 O O . GLU A 1 136 ?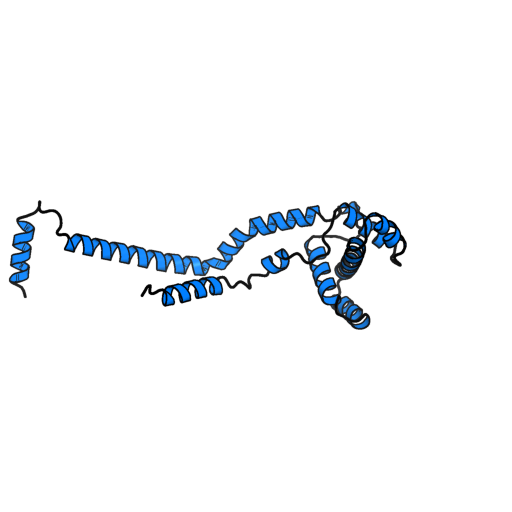 -18.136 16.081 17.210 1.00 86.12 136 GLU A O 1
ATOM 1107 N N . GLU A 1 137 ? -16.751 17.604 16.310 1.00 81.81 137 GLU A N 1
ATOM 1108 C CA . GLU A 1 137 ? -15.680 17.489 17.319 1.00 81.81 137 GLU A CA 1
ATOM 1109 C C . GLU A 1 137 ? -16.193 17.507 18.765 1.00 81.81 137 GLU A C 1
ATOM 1111 O O . GLU A 1 137 ? -15.777 16.689 19.581 1.00 81.81 137 GLU A O 1
ATOM 1116 N N . LYS A 1 138 ? -17.177 18.365 19.060 1.00 83.38 138 LYS A N 1
ATOM 1117 C CA . LYS A 1 138 ? -17.776 18.506 20.398 1.00 83.38 138 LYS A CA 1
ATOM 1118 C C . LYS A 1 138 ? -18.518 17.254 20.881 1.00 83.38 138 LYS A C 1
ATOM 1120 O O . LYS A 1 138 ? -18.702 17.089 22.081 1.00 83.38 138 LYS A O 1
ATOM 1125 N N . LYS A 1 139 ? -18.970 16.390 19.965 1.00 87.25 139 LYS A N 1
ATOM 1126 C CA . LYS A 1 139 ? -19.766 15.187 20.269 1.00 87.25 139 LYS A CA 1
ATOM 1127 C C . LYS A 1 139 ? -18.936 13.900 20.248 1.00 87.25 139 LYS A C 1
ATOM 1129 O O . LYS A 1 139 ? -19.436 12.863 20.678 1.00 87.25 139 LYS A O 1
ATOM 1134 N N . ARG A 1 140 ? -17.679 13.952 19.785 1.00 86.25 140 ARG A N 1
ATOM 1135 C CA . ARG A 1 140 ? -16.819 12.766 19.624 1.00 86.25 140 ARG A CA 1
ATOM 1136 C C . ARG A 1 140 ? -16.532 12.071 20.948 1.00 86.25 140 ARG A C 1
ATOM 1138 O O . ARG A 1 140 ? -16.741 10.869 21.039 1.00 86.25 140 ARG A O 1
ATOM 1145 N N . GLU A 1 141 ? -16.139 12.813 21.982 1.00 84.38 141 GLU A N 1
ATOM 1146 C CA . GLU A 1 141 ? -15.838 12.225 23.298 1.00 84.38 141 GLU A CA 1
ATOM 1147 C C . GLU A 1 141 ? -17.064 11.563 23.939 1.00 84.38 141 GLU A C 1
ATOM 1149 O O . GLU A 1 141 ? -16.970 10.447 24.449 1.00 84.38 141 GLU A O 1
ATOM 1154 N N . GLY A 1 142 ? -18.234 12.206 23.848 1.00 86.00 142 GLY A N 1
ATOM 1155 C CA . GLY A 1 142 ? -19.488 11.629 24.341 1.00 86.00 142 GLY A CA 1
ATOM 1156 C C . GLY A 1 142 ? -19.867 10.345 23.601 1.00 86.00 142 GLY A C 1
ATOM 1157 O O . GLY A 1 142 ? -20.283 9.371 24.223 1.00 86.00 142 GLY A O 1
ATOM 1158 N N . TYR A 1 143 ? -19.656 10.311 22.282 1.00 87.69 143 TYR A N 1
ATOM 1159 C CA . TYR A 1 143 ? -19.893 9.117 21.478 1.00 87.69 143 TYR A CA 1
ATOM 1160 C C . TYR A 1 143 ? -18.910 7.989 21.818 1.00 87.69 143 TYR A C 1
ATOM 1162 O O . TYR A 1 143 ? -19.356 6.874 22.076 1.00 87.69 143 TYR A O 1
ATOM 1170 N N . ILE A 1 144 ? -17.603 8.269 21.918 1.00 88.31 144 ILE A N 1
ATOM 1171 C CA . ILE A 1 144 ? -16.583 7.271 22.294 1.00 88.31 144 ILE A CA 1
ATOM 1172 C C . ILE A 1 144 ? -16.899 6.652 23.658 1.00 88.31 144 ILE A C 1
ATOM 1174 O O . ILE A 1 144 ? -16.810 5.436 23.804 1.00 88.31 144 ILE A O 1
ATOM 1178 N N . ALA A 1 145 ? -17.311 7.468 24.634 1.00 88.06 145 ALA A N 1
ATOM 1179 C CA . ALA A 1 145 ? -17.695 6.993 25.962 1.00 88.06 145 ALA A CA 1
ATOM 1180 C C . ALA A 1 145 ? -18.960 6.116 25.949 1.00 88.06 145 ALA A C 1
ATOM 1182 O O . ALA A 1 145 ? -19.099 5.234 26.793 1.00 88.06 145 ALA A O 1
ATOM 1183 N N . SER A 1 146 ? -19.869 6.339 24.994 1.00 88.44 146 SER A N 1
ATOM 1184 C CA . SER A 1 146 ? -21.111 5.567 24.847 1.00 88.44 146 SER A CA 1
ATOM 1185 C C . SER A 1 146 ? -20.951 4.239 24.097 1.00 88.44 146 SER A C 1
ATOM 1187 O O . SER A 1 146 ? -21.866 3.417 24.114 1.00 88.44 146 SER A O 1
ATOM 1189 N N . LEU A 1 147 ? -19.815 4.017 23.423 1.00 87.62 147 LEU A N 1
ATOM 1190 C CA . LEU A 1 147 ? -19.600 2.802 22.642 1.00 87.62 147 LEU A CA 1
ATOM 1191 C C . LEU A 1 147 ? -19.490 1.572 23.564 1.00 87.62 147 LEU A C 1
ATOM 1193 O O . LEU A 1 147 ? -18.706 1.607 24.517 1.00 87.62 147 LEU A O 1
ATOM 1197 N N . PRO A 1 148 ? -20.177 0.455 23.249 1.00 86.69 148 PRO A N 1
ATOM 1198 C CA . PRO A 1 148 ? -20.095 -0.801 23.999 1.00 86.69 148 PRO A CA 1
ATOM 1199 C C . PRO A 1 148 ? -18.804 -1.564 23.655 1.00 86.69 148 PRO A C 1
ATOM 1201 O O . PRO A 1 148 ? -18.823 -2.714 23.222 1.00 86.69 148 PRO A O 1
ATOM 1204 N N . VAL A 1 149 ? -17.661 -0.896 23.788 1.00 84.31 149 VAL A N 1
ATOM 1205 C CA . VAL A 1 149 ? -16.328 -1.438 23.513 1.00 84.31 149 VAL A CA 1
ATOM 1206 C C . VAL A 1 149 ? -15.471 -1.330 24.768 1.00 84.31 149 VAL A C 1
ATOM 1208 O O . VAL A 1 149 ? -15.643 -0.411 25.565 1.00 84.31 149 VAL A O 1
ATOM 1211 N N . GLY A 1 150 ? -14.555 -2.282 24.963 1.00 85.62 150 GLY A N 1
ATOM 1212 C CA . GLY A 1 150 ? -13.677 -2.289 26.136 1.00 85.62 150 GLY A CA 1
ATOM 1213 C C . GLY A 1 150 ? -12.809 -1.029 26.237 1.00 85.62 150 GLY A C 1
ATOM 1214 O O . GLY A 1 150 ? -12.533 -0.374 25.229 1.00 85.62 150 GLY A O 1
ATOM 1215 N N . GLU A 1 151 ? -12.326 -0.717 27.445 1.00 83.44 151 GLU A N 1
ATOM 1216 C CA . GLU A 1 151 ? -11.492 0.473 27.693 1.00 83.44 151 GLU A CA 1
ATOM 1217 C C . GLU A 1 151 ? -10.251 0.547 26.793 1.00 83.44 151 GLU A C 1
ATOM 1219 O O . GLU A 1 151 ? -9.828 1.638 26.413 1.00 83.44 151 GLU A O 1
ATOM 1224 N N . GLU A 1 152 ? -9.677 -0.605 26.433 1.00 84.19 152 GLU A N 1
ATOM 1225 C CA . GLU A 1 152 ? -8.542 -0.711 25.507 1.00 84.19 152 GLU A CA 1
ATOM 1226 C C . GLU A 1 152 ? -8.873 -0.054 24.160 1.00 84.19 152 GLU A C 1
ATOM 1228 O O . GLU A 1 152 ? -8.164 0.843 23.711 1.00 84.19 152 GLU A O 1
ATOM 1233 N N . MET A 1 153 ? -10.020 -0.410 23.580 1.00 84.00 153 MET A N 1
ATOM 1234 C CA . MET A 1 153 ? -10.476 0.106 22.292 1.00 84.00 153 MET A CA 1
ATOM 1235 C C . MET A 1 153 ? -10.768 1.610 22.341 1.00 84.00 153 MET A C 1
ATOM 1237 O O . MET A 1 153 ? -10.485 2.339 21.393 1.00 84.00 153 MET A O 1
ATOM 1241 N N . GLN A 1 154 ? -11.320 2.099 23.455 1.00 86.25 154 GLN A N 1
ATOM 1242 C CA . GLN A 1 154 ? -11.582 3.528 23.634 1.00 86.25 154 GLN A CA 1
ATOM 1243 C C . GLN A 1 154 ? -10.280 4.338 23.707 1.00 86.25 154 GLN A C 1
ATOM 1245 O O . GLN A 1 154 ? -10.188 5.407 23.102 1.00 86.25 154 GLN A O 1
ATOM 1250 N N . ARG A 1 155 ? -9.259 3.835 24.417 1.00 85.88 155 ARG A N 1
ATOM 1251 C CA . ARG A 1 155 ? -7.931 4.474 24.480 1.00 85.88 155 ARG A CA 1
ATOM 1252 C C . ARG A 1 155 ? -7.262 4.499 23.109 1.00 85.88 155 ARG A C 1
ATOM 1254 O O . ARG A 1 155 ? -6.720 5.533 22.727 1.00 85.88 155 ARG A O 1
ATOM 1261 N N . GLU A 1 156 ? -7.362 3.410 22.352 1.00 85.38 156 GLU A N 1
ATOM 1262 C CA . GLU A 1 156 ? -6.840 3.331 20.984 1.00 85.38 156 GLU A CA 1
ATOM 1263 C C . GLU A 1 156 ? -7.530 4.323 20.043 1.00 85.38 156 GLU A C 1
ATOM 1265 O O . GLU A 1 156 ? -6.856 5.026 19.294 1.00 85.38 156 GLU A O 1
ATOM 1270 N N . LEU A 1 157 ? -8.860 4.441 20.107 1.00 86.94 157 LEU A N 1
ATOM 1271 C CA . LEU A 1 157 ? -9.605 5.415 19.304 1.00 86.94 157 LEU A CA 1
ATOM 1272 C C . LEU A 1 157 ? -9.200 6.856 19.631 1.00 86.94 157 LEU A C 1
ATOM 1274 O O . LEU A 1 157 ? -9.030 7.656 18.714 1.00 86.94 157 LEU A O 1
ATOM 1278 N N . ARG A 1 158 ? -8.989 7.185 20.911 1.00 88.25 158 ARG A N 1
ATOM 1279 C CA . ARG A 1 158 ? -8.469 8.503 21.310 1.00 88.25 158 ARG A CA 1
ATOM 1280 C C . ARG A 1 158 ? -7.062 8.742 20.769 1.00 88.25 158 ARG A C 1
ATOM 1282 O O . ARG A 1 158 ? -6.817 9.789 20.180 1.00 88.25 158 ARG A O 1
ATOM 1289 N N . ALA A 1 159 ? -6.170 7.759 20.885 1.00 86.81 159 ALA A N 1
ATOM 1290 C CA . ALA A 1 159 ? -4.814 7.860 20.348 1.00 86.81 159 ALA A CA 1
ATOM 1291 C C . ALA A 1 159 ? -4.813 8.069 18.820 1.00 86.81 159 ALA A C 1
ATOM 1293 O O . ALA A 1 159 ? -4.065 8.901 18.317 1.00 86.81 159 ALA A O 1
ATOM 1294 N N . LEU A 1 160 ? -5.695 7.376 18.090 1.00 86.38 160 LEU A N 1
ATOM 1295 C CA . LEU A 1 160 ? -5.869 7.533 16.641 1.00 86.38 160 LEU A CA 1
ATOM 1296 C C . LEU A 1 160 ? -6.448 8.902 16.246 1.00 86.38 160 LEU A C 1
ATOM 1298 O O . LEU A 1 160 ? -6.118 9.429 15.182 1.00 86.38 160 LEU A O 1
ATOM 1302 N N . LEU A 1 161 ? -7.307 9.489 17.084 1.00 86.56 161 LEU A N 1
ATOM 1303 C CA . LEU A 1 161 ? -7.833 10.840 16.874 1.00 86.56 161 LEU A CA 1
ATOM 1304 C C . LEU A 1 161 ? -6.772 11.912 17.123 1.00 86.56 161 LEU A C 1
ATOM 1306 O O . LEU A 1 161 ? -6.698 12.869 16.353 1.00 86.56 161 LEU A O 1
ATOM 1310 N N . GLU A 1 162 ? -5.937 11.741 18.152 1.00 86.06 162 GLU A N 1
ATOM 1311 C CA . GLU A 1 162 ? -4.806 12.634 18.428 1.00 86.06 162 GLU A CA 1
ATOM 1312 C C . GLU A 1 162 ? -3.832 12.679 17.247 1.00 86.06 162 GLU A C 1
ATOM 1314 O O . GLU A 1 162 ? -3.429 13.760 16.815 1.00 86.06 162 GLU A O 1
ATOM 1319 N N . THR A 1 163 ? -3.492 11.516 16.684 1.00 83.62 163 THR A N 1
ATOM 1320 C CA . THR A 1 163 ? -2.565 11.421 15.547 1.00 83.62 163 THR A CA 1
ATOM 1321 C C . THR A 1 163 ? -3.215 11.695 14.192 1.00 83.62 163 THR A C 1
ATOM 1323 O O . THR A 1 163 ? -2.526 11.689 13.173 1.00 83.62 163 THR A O 1
ATOM 1326 N N . LYS A 1 164 ? -4.528 11.968 14.162 1.00 84.31 164 LYS A N 1
ATOM 1327 C CA . LYS A 1 164 ? -5.319 12.192 12.940 1.00 84.31 164 LYS A CA 1
ATOM 1328 C C . LYS A 1 164 ? -5.136 11.065 11.918 1.00 84.31 164 LYS A C 1
ATOM 1330 O O . LYS A 1 164 ? -4.978 11.312 10.720 1.00 84.31 164 LYS A O 1
ATOM 1335 N N . ALA A 1 165 ? -5.162 9.823 12.396 1.00 83.81 165 ALA A N 1
ATOM 1336 C CA . ALA A 1 165 ? -5.061 8.650 11.544 1.00 83.81 165 ALA A CA 1
ATOM 1337 C C . ALA A 1 165 ? -6.188 8.635 10.501 1.00 83.81 165 ALA A C 1
ATOM 1339 O O . ALA A 1 165 ? -7.354 8.879 10.816 1.00 83.81 165 ALA A O 1
ATOM 1340 N N . ASN A 1 166 ? -5.848 8.328 9.249 1.00 83.06 166 ASN A N 1
ATOM 1341 C CA . ASN A 1 166 ? -6.833 8.253 8.176 1.00 83.06 166 ASN A CA 1
ATOM 1342 C C . ASN A 1 166 ? -7.464 6.842 8.120 1.00 83.06 166 ASN A C 1
ATOM 1344 O O . ASN A 1 166 ? -6.732 5.886 7.826 1.00 83.06 166 ASN A O 1
ATOM 1348 N N . PRO A 1 167 ? -8.786 6.690 8.365 1.00 81.38 167 PRO A N 1
ATOM 1349 C CA . PRO A 1 167 ? -9.481 5.405 8.253 1.00 81.38 167 PRO A CA 1
ATOM 1350 C C . PRO A 1 167 ? -9.818 5.019 6.807 1.00 81.38 167 PRO A C 1
ATOM 1352 O O . PRO A 1 167 ? -10.259 3.896 6.559 1.00 81.38 167 PRO A O 1
ATOM 1355 N N . GLU A 1 168 ? -9.646 5.927 5.846 1.00 81.62 168 GLU A N 1
ATOM 1356 C CA . GLU A 1 168 ? -9.908 5.642 4.440 1.00 81.62 168 GLU A CA 1
ATOM 1357 C C . GLU A 1 168 ? -8.752 4.882 3.793 1.00 81.62 168 GLU A C 1
ATOM 1359 O O . GLU A 1 168 ? -7.566 5.048 4.125 1.00 81.62 168 GLU A O 1
ATOM 1364 N N . LEU A 1 169 ? -9.113 4.039 2.826 1.00 73.88 169 LEU A N 1
ATOM 1365 C CA . LEU A 1 169 ? -8.131 3.397 1.971 1.00 73.88 169 LEU A CA 1
ATOM 1366 C C . LEU A 1 169 ? -7.413 4.488 1.172 1.00 73.88 169 LEU A C 1
ATOM 1368 O O . LEU A 1 169 ? -8.051 5.273 0.471 1.00 73.88 169 LEU A O 1
ATOM 1372 N N . SER A 1 170 ? -6.088 4.579 1.295 1.00 65.44 170 SER A N 1
ATOM 1373 C CA . SER A 1 170 ? -5.363 5.598 0.540 1.00 65.44 170 SER A CA 1
ATOM 1374 C C . SER A 1 170 ? -5.344 5.206 -0.941 1.00 65.44 170 SER A C 1
ATOM 1376 O O . SER A 1 170 ? -4.965 4.084 -1.281 1.00 65.44 170 SER A O 1
ATOM 1378 N N . ALA A 1 171 ? -5.706 6.136 -1.834 1.00 56.28 171 ALA A N 1
ATOM 1379 C CA . ALA A 1 171 ? -5.622 5.939 -3.288 1.00 56.28 171 ALA A CA 1
ATOM 1380 C C . ALA A 1 171 ? -4.191 5.598 -3.748 1.00 56.28 171 ALA A C 1
ATOM 1382 O O . ALA A 1 171 ? -3.995 4.961 -4.777 1.00 56.28 171 ALA A O 1
ATOM 1383 N N . MET A 1 172 ? -3.184 5.977 -2.952 1.00 54.25 172 MET A N 1
ATOM 1384 C CA . MET A 1 172 ? -1.795 5.562 -3.132 1.00 54.25 172 MET A CA 1
ATOM 1385 C C . MET A 1 172 ? -1.600 4.054 -2.981 1.00 54.25 172 MET A C 1
ATOM 1387 O O . MET A 1 172 ? -0.795 3.508 -3.712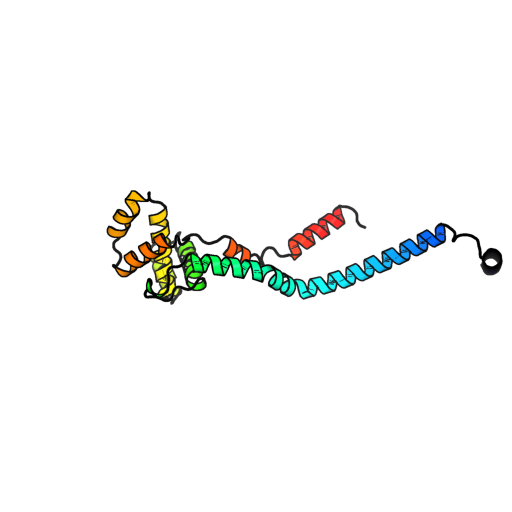 1.00 54.25 172 MET A O 1
ATOM 1391 N N . SER A 1 173 ? -2.334 3.359 -2.108 1.00 52.12 173 SER A N 1
ATOM 1392 C CA . SER A 1 173 ? -2.231 1.896 -1.988 1.00 52.12 173 SER A CA 1
ATOM 1393 C C . SER A 1 173 ? -2.740 1.172 -3.244 1.00 52.12 173 SER A C 1
ATOM 1395 O O . SER A 1 173 ? -2.168 0.161 -3.661 1.00 52.12 173 SER A O 1
ATOM 1397 N N . ASP A 1 174 ? -3.760 1.740 -3.891 1.00 50.59 174 ASP A N 1
ATOM 1398 C CA . ASP A 1 174 ? -4.256 1.288 -5.187 1.00 50.59 174 ASP A CA 1
ATOM 1399 C C . ASP A 1 174 ? -3.330 1.740 -6.320 1.00 50.59 174 ASP A C 1
ATOM 1401 O O . ASP A 1 174 ? -3.105 0.964 -7.236 1.00 50.59 174 ASP A O 1
ATOM 1405 N N . ALA A 1 175 ? -2.692 2.915 -6.236 1.00 49.72 175 ALA A N 1
ATOM 1406 C CA . ALA A 1 175 ? -1.680 3.392 -7.190 1.00 49.72 175 ALA A CA 1
ATOM 1407 C C . ALA A 1 175 ? -0.347 2.625 -7.118 1.00 49.72 175 ALA A C 1
ATOM 1409 O O . ALA A 1 175 ? 0.284 2.352 -8.139 1.00 49.72 175 ALA A O 1
ATOM 1410 N N . GLN A 1 176 ? 0.051 2.197 -5.924 1.00 53.91 176 GLN A N 1
ATOM 1411 C CA . GLN A 1 176 ? 1.156 1.273 -5.687 1.00 53.91 176 GLN A CA 1
ATOM 1412 C C . GLN A 1 176 ? 0.838 -0.092 -6.325 1.00 53.91 176 GLN A C 1
ATOM 1414 O O . GLN A 1 176 ? 1.728 -0.756 -6.855 1.00 53.91 176 GLN A O 1
ATOM 1419 N N . ARG A 1 177 ? -0.456 -0.449 -6.388 1.00 51.47 177 ARG A N 1
ATOM 1420 C CA . ARG A 1 177 ? -1.003 -1.590 -7.142 1.00 51.47 177 ARG A CA 1
ATOM 1421 C C . ARG A 1 177 ? -1.404 -1.279 -8.590 1.00 51.47 177 ARG A C 1
ATOM 1423 O O . ARG A 1 177 ? -1.602 -2.223 -9.355 1.00 51.47 177 ARG A O 1
ATOM 1430 N N . MET A 1 178 ? -1.381 -0.018 -9.039 1.00 45.41 178 MET A N 1
ATOM 1431 C CA . MET A 1 178 ? -1.454 0.392 -10.451 1.00 45.41 178 MET A CA 1
ATOM 1432 C C . MET A 1 178 ? -0.137 0.062 -11.178 1.00 45.41 178 MET A C 1
ATOM 1434 O O . MET A 1 178 ? 0.376 0.819 -11.993 1.00 45.41 178 MET A O 1
ATOM 1438 N N . SER A 1 179 ? 0.388 -1.141 -10.943 1.00 49.66 179 SER A N 1
ATOM 1439 C CA . SER A 1 179 ? 0.974 -1.962 -12.004 1.00 49.66 179 SER A CA 1
ATOM 1440 C C . SER A 1 179 ? -0.043 -2.252 -13.126 1.00 49.66 179 SER A C 1
ATOM 1442 O O . SER A 1 179 ? 0.343 -2.740 -14.183 1.00 49.66 179 SER A O 1
ATOM 1444 N N . ALA A 1 180 ? -1.332 -1.969 -12.885 1.00 43.06 180 ALA A N 1
ATOM 1445 C CA . ALA A 1 180 ? -2.442 -2.084 -13.826 1.00 43.06 180 ALA A CA 1
ATOM 1446 C C . ALA A 1 180 ? -2.613 -0.893 -14.784 1.00 43.06 180 ALA A C 1
ATOM 1448 O O . ALA A 1 180 ? -3.265 -1.064 -15.809 1.00 43.06 180 ALA A O 1
ATOM 1449 N N . LEU A 1 181 ? -1.964 0.258 -14.552 1.00 46.72 181 LEU A N 1
ATOM 1450 C CA . LEU A 1 181 ? -1.537 1.060 -15.698 1.00 46.72 181 LEU A CA 1
ATOM 1451 C C . LEU A 1 181 ? -0.379 0.281 -16.297 1.00 46.72 181 LEU A C 1
ATOM 1453 O O . LEU A 1 181 ? 0.780 0.576 -16.016 1.00 46.72 181 LEU A O 1
ATOM 1457 N N . LYS A 1 182 ? -0.713 -0.779 -17.042 1.00 50.62 182 LYS A N 1
ATOM 1458 C CA . LYS A 1 182 ? 0.186 -1.424 -17.984 1.00 50.62 182 LYS A CA 1
ATOM 1459 C C . LYS A 1 182 ? 0.905 -0.271 -18.679 1.00 50.62 182 LYS A C 1
ATOM 1461 O O . LYS A 1 182 ? 0.262 0.436 -19.450 1.00 50.62 182 LYS A O 1
ATOM 1466 N N . PRO A 1 183 ? 2.194 -0.011 -18.419 1.00 52.59 183 PRO A N 1
ATOM 1467 C CA . PRO A 1 183 ? 2.868 1.096 -19.093 1.00 52.59 183 PRO A CA 1
ATOM 1468 C C . PRO A 1 183 ? 2.913 0.822 -20.603 1.00 52.59 183 PRO A C 1
ATOM 1470 O O . PRO A 1 183 ? 3.043 1.730 -21.415 1.00 52.59 183 PRO A O 1
ATOM 1473 N N . THR A 1 184 ? 2.716 -0.448 -20.972 1.00 54.31 184 THR A N 1
ATOM 1474 C CA . THR A 1 184 ? 2.458 -0.907 -22.326 1.00 54.31 184 THR A CA 1
ATOM 1475 C C . THR A 1 184 ? 1.138 -0.418 -22.907 1.00 54.31 184 THR A C 1
ATOM 1477 O O . THR A 1 184 ? 1.094 -0.300 -24.112 1.00 54.31 184 THR A O 1
ATOM 1480 N N . GLU A 1 185 ? 0.090 -0.090 -22.147 1.00 58.62 185 GLU A N 1
ATOM 1481 C CA . GLU A 1 185 ? -1.139 0.497 -22.702 1.00 58.62 185 GLU A CA 1
ATOM 1482 C C . GLU A 1 185 ? -0.931 1.954 -23.090 1.00 58.62 185 GLU A C 1
ATOM 1484 O O . GLU A 1 185 ? -1.221 2.300 -24.223 1.00 58.62 185 GLU A O 1
ATOM 1489 N N . THR A 1 186 ? -0.353 2.802 -22.237 1.00 58.50 186 THR A N 1
ATOM 1490 C CA . THR A 1 186 ? -0.019 4.184 -22.627 1.00 58.50 186 THR A CA 1
ATOM 1491 C C . THR A 1 186 ? 1.022 4.231 -23.743 1.00 58.50 186 THR A C 1
ATOM 1493 O O . THR A 1 186 ? 0.917 5.075 -24.631 1.00 58.50 186 THR A O 1
ATOM 1496 N N . PHE A 1 187 ? 1.981 3.301 -23.752 1.00 61.12 187 PHE A N 1
ATOM 1497 C CA . PHE A 1 187 ? 2.947 3.146 -24.841 1.00 61.12 187 PHE A CA 1
ATOM 1498 C C . PHE A 1 187 ? 2.324 2.576 -26.127 1.00 61.12 187 PHE A C 1
ATOM 1500 O O . PHE A 1 187 ? 2.643 3.018 -27.221 1.00 61.12 187 PHE A O 1
ATOM 1507 N N . MET A 1 188 ? 1.402 1.618 -26.036 1.00 61.50 188 MET A N 1
ATOM 1508 C CA . MET A 1 188 ? 0.686 1.064 -27.192 1.00 61.50 188 MET A CA 1
ATOM 1509 C C . MET A 1 188 ? -0.318 2.070 -27.744 1.00 61.50 188 MET A C 1
ATOM 1511 O O . MET A 1 188 ? -0.533 2.111 -28.950 1.00 61.50 188 MET A O 1
ATOM 1515 N N . LEU A 1 189 ? -0.890 2.917 -26.891 1.00 64.62 189 LEU A N 1
ATOM 1516 C CA . LEU A 1 189 ? -1.775 4.006 -27.277 1.00 64.62 189 LEU A CA 1
ATOM 1517 C C . LEU A 1 189 ? -0.966 5.125 -27.938 1.00 64.62 189 LEU A C 1
ATOM 1519 O O . LEU A 1 189 ? -1.380 5.589 -28.991 1.00 64.62 189 LEU A O 1
ATOM 1523 N N . SER A 1 190 ? 0.223 5.481 -27.431 1.00 65.62 190 SER A N 1
ATOM 1524 C CA . SER A 1 190 ? 1.121 6.419 -28.123 1.00 65.62 190 SER A CA 1
ATOM 1525 C C . SER A 1 190 ? 1.681 5.847 -29.431 1.00 65.62 190 SER A C 1
ATOM 1527 O O . SER A 1 190 ? 1.760 6.574 -30.417 1.00 65.62 190 SER A O 1
ATOM 1529 N N . MET A 1 191 ? 1.982 4.546 -29.492 1.00 70.38 191 MET A N 1
ATOM 1530 C CA . MET A 1 191 ? 2.379 3.847 -30.719 1.00 70.38 191 MET A CA 1
ATOM 1531 C C . MET A 1 191 ? 1.231 3.829 -31.734 1.00 70.38 191 MET A C 1
ATOM 1533 O O . MET A 1 191 ? 1.430 4.203 -32.884 1.00 70.38 191 MET A O 1
ATOM 1537 N N . SER A 1 192 ? 0.015 3.485 -31.307 1.00 66.75 192 SER A N 1
ATOM 1538 C CA . SER A 1 192 ? -1.180 3.486 -32.161 1.00 66.75 192 SER A CA 1
ATOM 1539 C C . SER A 1 192 ? -1.510 4.890 -32.659 1.00 66.75 192 SER A C 1
ATOM 1541 O O . SER A 1 192 ? -1.821 5.058 -33.833 1.00 66.75 192 SER A O 1
ATOM 1543 N N . LEU A 1 193 ? -1.381 5.912 -31.807 1.00 70.00 193 LEU A N 1
ATOM 1544 C CA . LEU A 1 193 ? -1.579 7.306 -32.197 1.00 70.00 193 LEU A CA 1
ATOM 1545 C C . LEU A 1 193 ? -0.482 7.781 -33.158 1.00 70.00 193 LEU A C 1
ATOM 1547 O O . LEU A 1 193 ? -0.783 8.512 -34.089 1.00 70.00 193 LEU A O 1
ATOM 1551 N N . SER A 1 194 ? 0.768 7.340 -32.978 1.00 69.38 194 SER A N 1
ATOM 1552 C CA . SER A 1 194 ? 1.886 7.645 -33.883 1.00 69.38 194 SER A CA 1
ATOM 1553 C C . SER A 1 194 ? 1.729 6.973 -35.251 1.00 69.38 194 SER A C 1
ATOM 1555 O O . SER A 1 194 ? 2.060 7.583 -36.266 1.00 69.38 194 SER A O 1
ATOM 1557 N N . PHE A 1 195 ? 1.201 5.745 -35.294 1.00 64.56 195 PHE A N 1
ATOM 1558 C CA . PHE A 1 1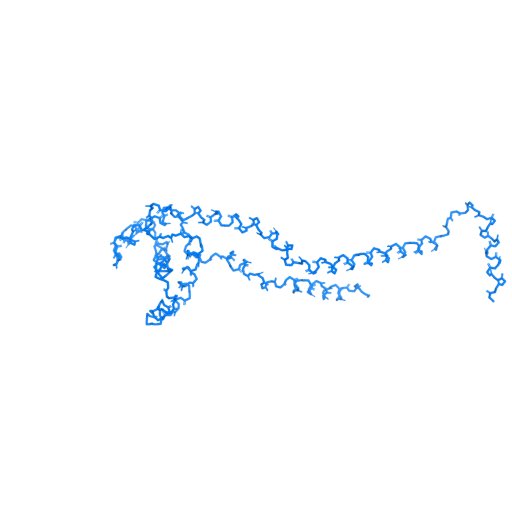95 ? 0.813 5.080 -36.541 1.00 64.56 195 PHE A CA 1
ATOM 1559 C C . PHE A 1 195 ? -0.370 5.790 -37.209 1.00 64.56 195 PHE A C 1
ATOM 1561 O O . PHE A 1 195 ? -0.380 5.947 -38.426 1.00 64.56 195 PHE A O 1
ATOM 1568 N N . PHE A 1 196 ? -1.344 6.265 -36.428 1.00 63.66 196 PHE A N 1
ATOM 1569 C CA . PHE A 1 196 ? -2.505 6.997 -36.943 1.00 63.66 196 PHE A CA 1
ATOM 1570 C C . PHE A 1 196 ? -2.156 8.424 -37.404 1.00 63.66 196 PHE A C 1
ATOM 1572 O O . PHE A 1 196 ? -2.767 8.941 -38.333 1.00 63.66 196 PHE A O 1
ATOM 1579 N N . ALA A 1 197 ? -1.153 9.053 -36.783 1.00 65.00 197 ALA A N 1
ATOM 1580 C CA . ALA A 1 197 ? -0.661 10.395 -37.100 1.00 65.00 197 ALA A CA 1
ATOM 1581 C C . ALA A 1 197 ? 0.378 10.429 -38.241 1.00 65.00 197 ALA A C 1
ATOM 1583 O O . ALA A 1 197 ? 0.913 11.496 -38.535 1.00 65.00 197 ALA A O 1
ATOM 1584 N N . GLY A 1 198 ? 0.645 9.298 -38.905 1.00 49.44 198 GLY A N 1
ATOM 1585 C CA . GLY A 1 198 ? 1.382 9.279 -40.171 1.00 49.44 198 GLY A CA 1
ATOM 1586 C C . GLY A 1 198 ? 2.899 9.432 -40.052 1.00 49.44 198 GLY A C 1
ATOM 1587 O O . GLY A 1 198 ? 3.504 10.111 -40.877 1.00 49.44 198 GLY A O 1
ATOM 1588 N N . ILE A 1 199 ? 3.533 8.794 -39.061 1.00 53.88 199 ILE A N 1
ATOM 1589 C CA . ILE A 1 199 ? 4.977 8.489 -39.129 1.00 53.88 199 ILE A CA 1
ATOM 1590 C C . ILE A 1 199 ? 5.156 7.039 -39.607 1.00 53.88 199 ILE A C 1
ATOM 1592 O O . ILE A 1 199 ? 5.678 6.190 -38.888 1.00 53.88 199 ILE A O 1
ATOM 1596 N N . VAL A 1 200 ? 4.654 6.772 -40.817 1.00 48.28 200 VAL A N 1
ATOM 1597 C CA . VAL A 1 200 ? 5.197 5.869 -41.850 1.00 48.28 200 VAL A CA 1
ATOM 1598 C C . VAL A 1 200 ? 4.845 6.499 -43.190 1.00 48.28 200 VAL A C 1
ATOM 1600 O O . VAL A 1 200 ? 3.657 6.858 -43.355 1.00 48.28 200 VAL A O 1
#

Secondary structure (DSSP, 8-state):
--HHHHHHHHHHHH-TTS---HHHHHHHHHHHHHHHHHHHHHHHHHHHHTHHHHHHHHHHHHHHHHHHHHHHHSPPTTT-SS---HHHHHHHHHHHHHHTTS-HHHHHHHHHHH--HHHHHHHHHHHHHHHHHHS-HHHHHHHHHHSSS-HHHHHHHHHHHHTT---SPPHHHHHHHGGGS-HHHHHHHHHHHHHHTT--